Protein AF-A0A8T9CL12-F1 (afdb_monomer_lite)

Secondary structure (DSSP, 8-state):
---HHHHHHHHHHHHHTHHHHHHH--BTTB--HHHHHHHHHHHHHHHHHHHHTSSSHHHHHHHHHHHHHHH----HHHHHHHHHTTSPTTHHHHHHHHHHHHHHHHHHHHHHHHHHHHIIIIIHHHIIIIITSBTTSTT-SSBPPHHHHHHHHSTTSHHHHHIIIIIHHHHHTT-B-SSSTT-BSS-HHHHHHHHHHHHHHHHHEETTTEE-EEEEEE-----TTEEEEEEEETTEEEEESSSS--EEEEEES-TTSS---EEEEEEESSSPPPEEE-

Foldseek 3Di:
DPPPVVVVVVVVVCVVCVQVVQQVDDDPPDDHVVVVLVVLVVQLVVLLVCLVPPPQSLVSLLVVVVCCLPPVDCHSLNVQLVSLVVHDPPSSVVSNVVSLVSNLVSLVSNLVSLVVCCCVQQVVLCVVQPCQAPPNPVPHPHHGDPVSVLQRQECVHSPNVSCVPRPVSCVVVQDASPPDDDGRSDDPVVVVVVVVSVVVHVAQQDPPPGGKHKDKDKDDADDPFFQKKWWAACNDIDIDGGDDIDIDMDMPPDPPDPDRDTKMWTHGPPPDDIDMDD

InterPro domains:
  IPR010623 Type VI secretion system IcmF, C-terminal [PF06744] (215-276)
  IPR048677 Type VI secretion system component TssM1, helical domain [PF21070] (114-172)
  IPR053156 Type VI secretion system TssM-like [PTHR36153] (2-277)

Organism: Escherichia coli (NCBI:txid562)

pLDDT: mean 87.23, std 11.44, range [43.62, 97.94]

Sequence (278 aa):
ALAEPDYQLLTRLGHEFAPEN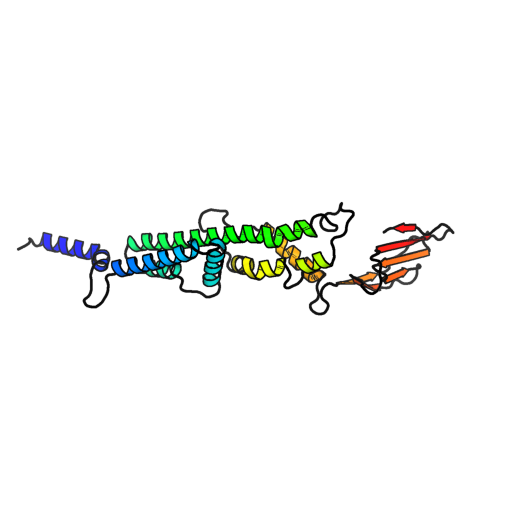STLAVQKDKESTMQAVYQQLTELHRYLLAIQNAPVPGKSALKAVQLRLDQNSSDPIFATRQMAKTLPAPLNRWVGRLADQAWHVVMVEAVHYMEVDWRDSVVKPFNEQLANNYPFNPRSAQDASLDAFERFFKPDGILDTFYQQNLKLFIDNDLSLEDGDNNVIIREDIIAQLETAQKIRDIFFSKQNGLGTSFAVETVSLSGNKRRSVLNLDGQLVDYSQGRNYTAHLVWPNNMREGNESKLTLIGTSGNAPRSIS

Radius of gyration: 34.01 Å; chains: 1; bounding box: 91×33×101 Å

Structure (mmCIF, N/CA/C/O backbone):
data_AF-A0A8T9CL12-F1
#
_entry.id   AF-A0A8T9CL12-F1
#
loop_
_atom_site.group_PDB
_atom_site.id
_atom_site.type_symbol
_atom_site.label_atom_id
_atom_site.label_alt_id
_atom_site.label_comp_id
_atom_site.label_asym_id
_atom_site.label_entity_id
_atom_site.label_seq_id
_atom_site.pdbx_PDB_ins_code
_atom_site.Cartn_x
_atom_site.Cartn_y
_atom_site.Cartn_z
_atom_site.occupancy
_atom_site.B_iso_or_equiv
_atom_site.auth_seq_id
_atom_site.auth_comp_id
_atom_site.auth_asym_id
_atom_site.auth_atom_id
_atom_site.pdbx_PDB_model_num
ATOM 1 N N . ALA A 1 1 ? -57.470 5.706 52.848 1.00 51.41 1 ALA A N 1
ATOM 2 C CA . ALA A 1 1 ? -57.624 5.138 51.497 1.00 51.41 1 ALA A CA 1
ATOM 3 C C . ALA A 1 1 ? -57.238 6.234 50.517 1.00 51.41 1 ALA A C 1
ATOM 5 O O . ALA A 1 1 ? -57.795 7.318 50.634 1.00 51.41 1 ALA A O 1
ATOM 6 N N . LEU A 1 2 ? -56.229 6.013 49.669 1.00 50.72 2 LEU A N 1
ATOM 7 C CA . LEU A 1 2 ? -55.910 6.949 48.582 1.00 50.72 2 LEU A CA 1
ATOM 8 C C . LEU A 1 2 ? -57.161 7.100 47.706 1.00 50.72 2 LEU A C 1
ATOM 10 O O . LEU A 1 2 ? -57.840 6.102 47.459 1.00 50.72 2 LEU A O 1
ATOM 14 N N . ALA A 1 3 ? -57.504 8.325 47.309 1.00 58.72 3 ALA A N 1
ATOM 15 C CA . ALA A 1 3 ? -58.664 8.567 46.464 1.00 58.72 3 ALA A CA 1
ATOM 16 C C . ALA A 1 3 ? -58.469 7.838 45.121 1.00 58.72 3 ALA A C 1
ATOM 18 O O . ALA A 1 3 ? -57.383 7.865 44.550 1.00 58.72 3 ALA A O 1
ATOM 19 N N . GLU A 1 4 ? -59.513 7.178 44.619 1.00 64.38 4 GLU A N 1
ATOM 20 C CA . GLU A 1 4 ? -59.545 6.451 43.336 1.00 64.38 4 GLU A CA 1
ATOM 21 C C . GLU A 1 4 ? -58.781 7.122 42.164 1.00 64.38 4 GLU A C 1
ATOM 23 O O . GLU A 1 4 ? -58.034 6.419 41.474 1.00 64.38 4 GLU A O 1
ATOM 28 N N . PRO A 1 5 ? -58.879 8.453 41.941 1.00 65.56 5 PRO A N 1
ATOM 29 C CA . PRO A 1 5 ? -58.110 9.136 40.894 1.00 65.56 5 PRO A CA 1
ATOM 30 C C . PRO A 1 5 ? -56.590 9.155 41.131 1.00 65.56 5 PRO A C 1
ATOM 32 O O . PRO A 1 5 ? -55.835 9.024 40.167 1.00 65.56 5 PRO A O 1
ATOM 35 N N . ASP A 1 6 ? -56.124 9.241 42.380 1.00 71.25 6 ASP A N 1
ATOM 36 C CA . ASP A 1 6 ? -54.689 9.251 42.707 1.00 71.25 6 ASP A CA 1
ATOM 37 C C . ASP A 1 6 ? -54.051 7.882 42.447 1.00 71.25 6 ASP A C 1
ATOM 39 O O . ASP A 1 6 ? -52.922 7.787 41.963 1.00 71.25 6 ASP A O 1
ATOM 43 N N . TYR A 1 7 ? -54.792 6.800 42.704 1.00 73.81 7 TYR A N 1
ATOM 44 C CA . TYR A 1 7 ? -54.331 5.440 42.424 1.00 73.81 7 TYR A CA 1
ATOM 45 C C . TYR A 1 7 ? -54.195 5.182 40.915 1.00 73.81 7 TYR A C 1
ATOM 47 O O . TYR A 1 7 ? -53.203 4.603 40.464 1.00 73.81 7 TYR A O 1
ATOM 55 N N . GLN A 1 8 ? -55.150 5.657 40.109 1.00 75.69 8 GLN A N 1
ATOM 56 C CA . GLN A 1 8 ? -55.082 5.543 38.647 1.00 75.69 8 GLN A CA 1
ATOM 57 C C . GLN A 1 8 ? -53.920 6.349 38.055 1.00 75.69 8 GLN A C 1
ATOM 59 O O . GLN A 1 8 ? -53.269 5.890 37.114 1.00 75.69 8 GLN A O 1
ATOM 64 N N . LEU A 1 9 ? -53.641 7.528 38.616 1.00 78.31 9 LEU A N 1
ATOM 65 C CA . LEU A 1 9 ? -52.548 8.398 38.188 1.00 78.31 9 LEU A CA 1
ATOM 66 C C . LEU A 1 9 ? -51.185 7.780 38.534 1.00 78.31 9 LEU A C 1
ATOM 68 O O . LEU A 1 9 ? -50.320 7.689 37.665 1.00 78.31 9 LEU A O 1
ATOM 72 N N . LEU A 1 10 ? -51.027 7.246 39.750 1.00 77.56 10 LEU A N 1
ATOM 73 C CA . LEU A 1 10 ? -49.831 6.498 40.156 1.00 77.56 10 LEU A CA 1
ATOM 74 C C . LEU A 1 10 ? -49.603 5.248 39.300 1.00 77.56 10 LEU A C 1
ATOM 76 O O . LEU A 1 10 ? -48.468 4.951 38.936 1.00 77.56 10 LEU A O 1
ATOM 80 N N . THR A 1 11 ? -50.672 4.535 38.943 1.00 79.38 11 THR A N 1
ATOM 81 C CA . THR A 1 11 ? -50.575 3.336 38.098 1.00 79.38 11 THR A CA 1
ATOM 82 C C . THR A 1 11 ? -50.170 3.697 36.667 1.00 79.38 11 THR A C 1
ATOM 84 O O . THR A 1 11 ? -49.320 3.019 36.095 1.00 79.38 11 THR A O 1
ATOM 87 N N . ARG A 1 12 ? -50.705 4.791 36.097 1.00 81.38 12 ARG A N 1
ATOM 88 C CA . ARG A 1 12 ? -50.265 5.301 34.784 1.00 81.38 12 ARG A CA 1
ATOM 89 C C . ARG A 1 12 ? -48.813 5.755 34.799 1.00 81.38 12 ARG A C 1
ATOM 91 O O . ARG A 1 12 ? -48.060 5.325 33.936 1.00 81.38 12 ARG A O 1
ATOM 98 N N . LEU A 1 13 ? -48.413 6.556 35.788 1.00 77.50 13 LEU A N 1
ATOM 99 C CA . LEU A 1 13 ? -47.022 6.992 35.944 1.00 77.50 13 LEU A CA 1
ATOM 100 C C . LEU A 1 13 ? -46.081 5.791 36.095 1.00 77.50 13 LEU A C 1
ATOM 102 O O . LEU A 1 13 ? -45.061 5.711 35.422 1.00 77.50 13 LEU A O 1
ATOM 106 N N . GLY A 1 14 ? -46.445 4.812 36.925 1.00 76.62 14 GLY A N 1
ATOM 107 C CA . GLY A 1 14 ? -45.666 3.585 37.084 1.00 76.62 14 GLY A CA 1
ATOM 108 C C . GLY A 1 14 ? -45.530 2.785 35.786 1.00 76.62 14 GLY A C 1
ATOM 109 O O . GLY A 1 14 ? -44.489 2.174 35.566 1.00 76.62 14 GLY A O 1
ATOM 110 N N . HIS A 1 15 ? -46.549 2.812 34.924 1.00 78.00 15 HIS A N 1
ATOM 111 C CA . HIS A 1 15 ? -46.546 2.119 33.638 1.00 78.00 15 HIS A CA 1
ATOM 112 C C . HIS A 1 15 ? -45.764 2.872 32.550 1.00 78.00 15 HIS A C 1
ATOM 114 O O . HIS A 1 15 ? -45.092 2.228 31.745 1.00 78.00 15 HIS A O 1
ATOM 120 N N . GLU A 1 16 ? -45.830 4.207 32.525 1.00 80.38 16 GLU A N 1
ATOM 121 C CA . GLU A 1 16 ? -45.048 5.045 31.604 1.00 80.38 16 GLU A CA 1
ATOM 122 C C . GLU A 1 16 ? -43.548 4.966 31.899 1.00 80.38 16 GLU A C 1
ATOM 124 O O . GLU A 1 16 ? -42.762 4.865 30.965 1.00 80.38 16 GLU A O 1
ATOM 129 N N . PHE A 1 17 ? -43.165 4.921 33.181 1.00 79.75 17 PHE A N 1
ATOM 130 C CA . PHE A 1 17 ? -41.769 4.794 33.618 1.00 79.75 17 PHE A CA 1
ATOM 131 C C . PHE A 1 17 ? -41.340 3.347 33.911 1.00 79.75 17 PHE A C 1
ATOM 133 O O . PHE A 1 17 ? -40.300 3.103 34.530 1.00 79.75 17 PHE A O 1
ATOM 140 N N . ALA A 1 18 ? -42.155 2.355 33.538 1.00 76.50 18 ALA A N 1
ATOM 141 C CA . ALA A 1 18 ? -41.840 0.948 33.774 1.00 76.50 18 ALA A CA 1
ATOM 142 C C . ALA A 1 18 ? -40.501 0.515 33.138 1.00 76.50 18 ALA A C 1
ATOM 144 O O . ALA A 1 18 ? -39.740 -0.181 33.819 1.00 76.50 18 ALA A O 1
ATOM 145 N N . PRO A 1 19 ? -40.157 0.924 31.896 1.00 74.75 19 PRO A N 1
ATOM 146 C CA . PRO A 1 19 ? -38.871 0.586 31.287 1.00 74.75 19 PRO A CA 1
ATOM 147 C C . PRO A 1 19 ? -37.682 1.120 32.093 1.00 74.75 19 PRO A C 1
ATOM 149 O O . PRO A 1 19 ? -36.746 0.376 32.373 1.00 74.75 19 PRO A O 1
ATOM 152 N N . GLU A 1 20 ? -37.730 2.371 32.536 1.00 77.56 20 GLU A N 1
ATOM 153 C CA . GLU A 1 20 ? -36.665 3.043 33.279 1.00 77.56 20 GLU A CA 1
ATOM 154 C C . GLU A 1 20 ? -36.544 2.472 34.691 1.00 77.56 20 GLU A C 1
ATOM 156 O O . GLU A 1 20 ? -35.449 2.113 35.127 1.00 77.56 20 GLU A O 1
ATOM 161 N N . ASN A 1 21 ? -37.669 2.288 35.383 1.00 76.31 21 ASN A N 1
ATOM 162 C CA . ASN A 1 21 ? -37.693 1.701 36.722 1.00 76.31 21 ASN A CA 1
ATOM 163 C C . ASN A 1 21 ? -37.184 0.253 36.717 1.00 76.31 21 ASN A C 1
ATOM 165 O O . ASN A 1 21 ? -36.520 -0.176 37.663 1.00 76.31 21 ASN A O 1
ATOM 169 N N . SER A 1 22 ? -37.422 -0.492 35.631 1.00 73.12 22 SER A N 1
ATOM 170 C CA . SER A 1 22 ? -36.896 -1.851 35.477 1.00 73.12 22 SER A CA 1
ATOM 171 C C . SER A 1 22 ? -35.366 -1.901 35.367 1.00 73.12 22 SER A C 1
ATOM 173 O O . SER A 1 22 ? -34.769 -2.915 35.723 1.00 73.12 22 SER A O 1
ATOM 175 N N . THR A 1 23 ? -34.705 -0.805 34.967 1.00 74.88 23 THR A N 1
ATOM 176 C CA . THR A 1 23 ? -33.234 -0.764 34.875 1.00 74.88 23 THR A CA 1
ATOM 177 C C . THR A 1 23 ? -32.537 -0.761 36.236 1.00 74.88 23 THR A C 1
ATOM 179 O O . THR A 1 23 ? -31.396 -1.219 36.340 1.00 74.88 23 THR A O 1
ATOM 182 N N . LEU A 1 24 ? -33.235 -0.279 37.269 1.00 74.19 24 LEU A N 1
ATOM 183 C CA . LEU A 1 24 ? -32.773 -0.200 38.657 1.00 74.19 24 LEU A CA 1
ATOM 184 C C . LEU A 1 24 ? -33.210 -1.410 39.491 1.00 74.19 24 LEU A C 1
ATOM 186 O O . LEU A 1 24 ? -32.676 -1.637 40.576 1.00 74.19 24 LEU A O 1
ATOM 190 N N . ALA A 1 25 ? -34.177 -2.186 39.000 1.00 72.00 25 ALA A N 1
ATOM 191 C CA . ALA A 1 25 ? -34.703 -3.338 39.711 1.00 72.00 25 ALA A CA 1
ATOM 192 C C . ALA A 1 25 ? -33.657 -4.462 39.778 1.00 72.00 25 ALA A C 1
ATOM 194 O O . ALA A 1 25 ? -33.203 -4.981 38.759 1.00 72.00 25 ALA A O 1
ATOM 195 N N . VAL A 1 26 ? -33.300 -4.861 40.998 1.00 65.19 26 VAL A N 1
ATOM 196 C CA . VAL A 1 26 ? -32.477 -6.047 41.259 1.00 65.19 26 VAL A CA 1
ATOM 197 C C . VAL A 1 26 ? -33.421 -7.236 41.418 1.00 65.19 26 VAL A C 1
ATOM 199 O O . VAL A 1 26 ? -34.236 -7.269 42.343 1.00 65.19 26 VAL A O 1
ATOM 202 N N . GLN A 1 27 ? -33.351 -8.209 40.509 1.00 65.31 27 GLN A N 1
ATOM 203 C CA . GLN A 1 27 ? -34.035 -9.490 40.702 1.00 65.31 27 GLN A CA 1
ATOM 204 C C . GLN A 1 27 ? -33.165 -10.390 41.581 1.00 65.31 27 GLN A C 1
ATOM 206 O O . GLN A 1 27 ? -31.945 -10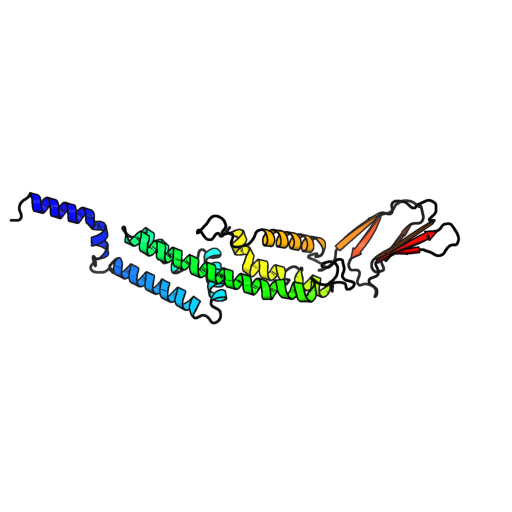.298 41.533 1.00 65.31 27 GLN A O 1
ATOM 211 N N . LYS A 1 28 ? -33.798 -11.269 42.371 1.00 54.31 28 LYS A N 1
ATOM 212 C CA . LYS A 1 28 ? -33.172 -12.069 43.444 1.00 54.31 28 LYS A CA 1
ATOM 213 C C . LYS A 1 28 ? -31.846 -12.770 43.080 1.00 54.31 28 LYS A C 1
ATOM 215 O O . LYS A 1 28 ? -31.058 -12.977 43.990 1.00 54.31 28 LYS A O 1
ATOM 220 N N . ASP A 1 29 ? -31.600 -13.055 41.795 1.00 59.81 29 ASP A N 1
ATOM 221 C CA . ASP A 1 29 ? -30.392 -13.723 41.281 1.00 59.81 29 ASP A CA 1
ATOM 222 C C . ASP A 1 29 ? -29.765 -13.047 40.033 1.00 59.81 29 ASP A C 1
ATOM 224 O O . ASP A 1 29 ? -28.962 -13.665 39.334 1.00 59.81 29 ASP A O 1
ATOM 228 N N . LYS A 1 30 ? -30.134 -11.800 39.692 1.00 64.25 30 LYS A N 1
ATOM 229 C CA . LYS A 1 30 ? -29.573 -11.075 38.531 1.00 64.25 30 LYS A CA 1
ATOM 230 C C . LYS A 1 30 ? -29.186 -9.647 38.893 1.00 64.25 30 LYS A C 1
ATOM 232 O O . LYS A 1 30 ? -29.946 -8.939 39.552 1.00 64.25 30 LYS A O 1
ATOM 237 N N . GLU A 1 31 ? -28.020 -9.225 38.410 1.00 71.00 31 GLU A N 1
ATOM 238 C CA . GLU A 1 31 ? -27.578 -7.835 38.499 1.00 71.00 31 GLU A CA 1
ATOM 239 C C . GLU A 1 31 ? -28.579 -6.892 37.817 1.00 71.00 31 GLU A C 1
ATOM 241 O O . GLU A 1 31 ? -29.274 -7.274 36.869 1.00 71.00 31 GLU A O 1
ATOM 246 N N . SER A 1 32 ? -28.661 -5.651 38.304 1.00 84.19 32 SER A N 1
ATOM 247 C CA . SER A 1 32 ? -29.490 -4.632 37.658 1.00 84.19 32 SER A CA 1
ATOM 248 C C . SER A 1 32 ? -28.944 -4.301 36.267 1.00 84.19 32 SER A C 1
ATOM 250 O O . SER A 1 32 ? -27.746 -4.428 35.996 1.00 84.19 32 SER A O 1
ATOM 252 N N . THR A 1 33 ? -29.810 -3.808 35.381 1.00 85.38 33 THR A N 1
ATOM 253 C CA . THR A 1 33 ? -29.384 -3.385 34.036 1.00 85.38 33 THR A CA 1
ATOM 254 C C . THR A 1 33 ? -28.316 -2.289 34.124 1.00 85.38 33 THR A C 1
ATOM 256 O O . THR A 1 33 ? -27.354 -2.301 33.362 1.00 85.38 33 THR A O 1
ATOM 259 N N . MET A 1 34 ? -28.433 -1.374 35.092 1.00 86.81 34 MET A N 1
ATOM 260 C CA . MET A 1 34 ? -27.436 -0.323 35.329 1.00 86.81 34 MET A CA 1
ATOM 261 C C . MET A 1 34 ? -26.074 -0.870 35.771 1.00 86.81 34 MET A C 1
ATOM 263 O O . MET A 1 34 ? -25.043 -0.359 35.335 1.00 86.81 34 MET A O 1
ATOM 267 N N . GLN A 1 35 ? -26.051 -1.914 36.601 1.00 88.50 35 GLN A N 1
ATOM 268 C CA . GLN A 1 35 ? -24.806 -2.561 37.016 1.00 88.50 35 GLN A CA 1
ATOM 269 C C . GLN A 1 35 ? -24.125 -3.261 35.832 1.00 88.50 35 GLN A C 1
ATOM 271 O O . GLN A 1 35 ? -22.922 -3.084 35.637 1.00 88.50 35 GLN A O 1
ATOM 276 N N . ALA A 1 36 ? -24.901 -3.938 34.981 1.00 90.69 36 ALA A N 1
ATOM 277 C CA . ALA A 1 36 ? -24.392 -4.535 33.748 1.00 90.69 36 ALA A CA 1
ATOM 278 C C . ALA A 1 36 ? -23.824 -3.476 32.780 1.00 90.69 36 ALA A C 1
ATOM 280 O O . ALA A 1 36 ? -22.745 -3.664 32.218 1.00 90.69 36 ALA A O 1
ATOM 281 N N . VAL A 1 37 ? -24.497 -2.325 32.627 1.00 92.75 37 VAL A N 1
ATOM 282 C CA . VAL A 1 37 ? -23.989 -1.194 31.824 1.00 92.75 37 VAL A CA 1
ATOM 283 C C . VAL A 1 37 ? -22.673 -0.657 32.389 1.00 92.75 37 VAL A C 1
ATOM 285 O O . VAL A 1 37 ? -21.731 -0.429 31.633 1.00 92.75 37 VAL A O 1
ATOM 288 N N . TYR A 1 38 ? -22.570 -0.477 33.708 1.00 93.12 38 TYR A N 1
ATOM 289 C CA . TYR A 1 38 ? -21.343 0.002 34.349 1.00 93.12 38 TYR A CA 1
ATOM 290 C C . TYR A 1 38 ? -20.158 -0.953 34.141 1.00 93.12 38 TYR A C 1
ATOM 292 O O . TYR A 1 38 ? -19.050 -0.513 33.824 1.00 93.12 38 TYR A O 1
ATOM 300 N N . GLN A 1 39 ? -20.388 -2.261 34.273 1.00 94.69 39 GLN A N 1
ATOM 301 C CA . GLN A 1 39 ? -19.371 -3.276 33.992 1.00 94.69 39 GLN A CA 1
ATOM 302 C C . GLN A 1 39 ? -18.932 -3.230 32.526 1.00 94.69 39 GLN A C 1
ATOM 304 O O . GLN A 1 39 ? -17.737 -3.174 32.244 1.00 94.69 39 GLN A O 1
ATOM 309 N N . GLN A 1 40 ? -19.884 -3.155 31.593 1.00 95.56 40 GLN A N 1
ATOM 310 C CA . GLN A 1 40 ? -19.584 -3.076 30.164 1.00 95.56 40 GLN A CA 1
ATOM 311 C C . GLN A 1 40 ? -18.762 -1.825 29.809 1.00 95.56 40 GLN A C 1
ATOM 313 O O . GLN A 1 40 ? -17.810 -1.906 29.032 1.00 95.56 40 GLN A O 1
ATOM 318 N N . LEU A 1 41 ? -19.081 -0.671 30.402 1.00 96.44 41 LEU A N 1
ATOM 319 C CA . LEU A 1 41 ? -18.314 0.562 30.202 1.00 96.44 41 LEU A CA 1
ATOM 320 C C . LEU A 1 41 ? -16.920 0.498 30.837 1.00 96.44 41 LEU A C 1
ATOM 322 O O . LEU A 1 41 ? -15.983 1.097 30.312 1.00 96.44 41 LEU A O 1
ATOM 326 N N . THR A 1 42 ? -16.762 -0.248 31.929 1.00 97.38 42 THR A N 1
ATOM 327 C CA . THR A 1 42 ? -15.457 -0.496 32.553 1.00 97.38 42 THR A CA 1
ATOM 328 C C . THR A 1 42 ? -14.582 -1.373 31.656 1.00 97.38 42 THR A C 1
ATOM 330 O O . THR A 1 42 ? -13.402 -1.075 31.473 1.00 97.38 42 THR A O 1
ATOM 333 N N . GLU A 1 43 ? -15.154 -2.403 31.029 1.00 96.62 43 GLU A N 1
ATOM 334 C CA . GLU A 1 43 ? -14.451 -3.220 30.035 1.00 96.62 43 GLU A CA 1
ATOM 335 C C . GLU A 1 43 ? -14.065 -2.411 28.795 1.00 96.62 43 GLU A C 1
ATOM 337 O O . GLU A 1 43 ? -12.926 -2.501 28.331 1.00 96.62 43 GLU A O 1
ATOM 342 N N . LEU A 1 44 ? -14.968 -1.555 28.303 1.00 96.81 44 LEU A N 1
ATOM 343 C CA . LEU A 1 44 ? -14.659 -0.613 27.228 1.00 96.81 44 LEU A CA 1
ATOM 344 C C . LEU A 1 44 ? -13.504 0.324 27.616 1.00 96.81 44 LEU A C 1
ATOM 346 O O . LEU A 1 44 ? -12.560 0.492 26.847 1.00 96.81 44 LEU A O 1
ATOM 350 N N . HIS A 1 45 ? -13.543 0.902 28.817 1.00 96.94 45 HIS A N 1
ATOM 351 C CA . HIS A 1 45 ? -12.481 1.774 29.309 1.00 96.94 45 HIS A CA 1
ATOM 352 C C . HIS A 1 45 ? -11.140 1.038 29.398 1.00 96.94 45 HIS A C 1
ATOM 354 O O . HIS A 1 45 ? -10.136 1.536 28.895 1.00 96.94 45 HIS A O 1
ATOM 360 N N . ARG A 1 46 ? -11.121 -0.169 29.975 1.00 97.19 46 ARG A N 1
ATOM 361 C CA . ARG A 1 46 ? -9.915 -1.000 30.090 1.00 97.19 46 ARG A CA 1
ATOM 362 C C . ARG A 1 46 ? -9.325 -1.334 28.723 1.00 97.19 46 ARG A C 1
ATOM 364 O O . ARG A 1 46 ? -8.107 -1.307 28.560 1.00 97.19 46 ARG A O 1
ATOM 371 N N . TYR A 1 47 ? -10.178 -1.626 27.747 1.00 96.75 47 TYR A N 1
ATOM 372 C CA . TYR A 1 47 ? -9.772 -1.896 26.374 1.00 96.75 47 TYR A CA 1
ATOM 373 C C . TYR A 1 47 ? -9.101 -0.687 25.715 1.00 96.75 47 TYR A C 1
ATOM 375 O O . TYR A 1 47 ? -7.993 -0.809 25.193 1.00 96.75 47 TYR A O 1
ATOM 383 N N . LEU A 1 48 ? -9.717 0.495 25.808 1.00 97.19 48 LEU A N 1
ATOM 384 C CA . LEU A 1 48 ? -9.131 1.733 25.287 1.00 97.19 48 LEU A CA 1
ATOM 385 C C . LEU A 1 48 ? -7.827 2.092 26.010 1.00 97.19 48 LEU A C 1
ATOM 387 O O . LEU A 1 48 ? -6.853 2.487 25.373 1.00 97.19 48 LEU A O 1
ATOM 391 N N . LEU A 1 49 ? -7.775 1.886 27.327 1.00 97.19 49 LEU A N 1
ATOM 392 C CA . LEU A 1 49 ? -6.582 2.119 28.135 1.00 97.19 49 LEU A CA 1
ATOM 393 C C . LEU A 1 49 ? -5.430 1.183 27.733 1.00 97.19 49 LEU A C 1
ATOM 395 O O . LEU A 1 49 ? -4.273 1.597 27.725 1.00 97.19 49 LEU A O 1
ATOM 399 N N . ALA A 1 50 ? -5.728 -0.065 27.360 1.00 96.81 50 ALA A N 1
ATOM 400 C CA . ALA A 1 50 ? -4.729 -1.005 26.854 1.00 96.81 50 ALA A CA 1
ATOM 401 C C . ALA A 1 50 ? -4.152 -0.573 25.493 1.00 96.81 50 ALA A C 1
ATOM 403 O O . ALA A 1 50 ? -2.962 -0.769 25.252 1.00 96.81 50 ALA A O 1
ATOM 404 N N . ILE A 1 51 ? -4.966 0.039 24.624 1.00 96.88 51 ILE A N 1
ATOM 405 C CA . ILE A 1 51 ? -4.492 0.645 23.370 1.00 96.88 51 ILE A CA 1
ATOM 406 C C . ILE A 1 51 ? -3.608 1.857 23.677 1.00 96.88 51 ILE A C 1
ATOM 408 O O . ILE A 1 51 ? -2.482 1.929 23.190 1.00 96.88 51 ILE A O 1
ATOM 412 N N . GLN A 1 52 ? -4.081 2.767 24.531 1.00 96.25 52 GLN A N 1
ATOM 413 C CA . GLN A 1 52 ? -3.378 3.999 24.892 1.00 96.25 52 GLN A CA 1
ATOM 414 C C . GLN A 1 52 ? -2.020 3.746 25.561 1.00 96.25 52 GLN A C 1
ATOM 416 O O . GLN A 1 52 ? -1.058 4.457 25.287 1.00 96.25 52 GLN A O 1
ATOM 421 N N . ASN A 1 53 ? -1.933 2.743 26.435 1.00 97.00 53 ASN A N 1
ATOM 422 C CA . ASN A 1 53 ? -0.713 2.430 27.183 1.00 97.00 53 ASN A CA 1
ATOM 423 C C . ASN A 1 53 ? 0.231 1.471 26.441 1.00 97.00 53 ASN A C 1
ATOM 425 O O . ASN A 1 53 ? 1.258 1.070 26.994 1.00 97.00 53 ASN A O 1
ATOM 429 N N . ALA A 1 54 ? -0.104 1.060 25.214 1.00 97.62 54 ALA A N 1
ATOM 430 C CA . ALA A 1 54 ? 0.789 0.242 24.407 1.00 97.62 54 ALA A CA 1
ATOM 431 C C . ALA A 1 54 ? 2.071 1.025 24.049 1.00 97.62 54 ALA A C 1
ATOM 433 O O . ALA A 1 54 ? 2.022 2.246 23.914 1.00 97.62 54 ALA A O 1
ATOM 434 N N . PRO A 1 55 ? 3.216 0.349 23.811 1.00 96.81 55 PRO A N 1
ATOM 435 C CA . PRO A 1 55 ? 4.460 1.026 23.426 1.00 96.81 55 PRO A CA 1
ATOM 436 C C . PRO A 1 55 ? 4.323 1.913 22.182 1.00 96.81 55 PRO A C 1
ATOM 438 O O . PRO A 1 55 ? 5.001 2.928 22.064 1.00 96.81 55 PRO A O 1
ATOM 441 N N . VAL A 1 56 ? 3.448 1.511 21.254 1.00 96.19 56 VAL A N 1
ATOM 442 C CA . VAL A 1 56 ? 3.061 2.286 20.073 1.00 96.19 56 VAL A CA 1
ATOM 443 C C . VAL A 1 56 ? 1.530 2.254 19.985 1.00 96.19 56 VAL A C 1
ATOM 445 O O . VAL A 1 56 ? 0.987 1.275 19.458 1.00 96.19 56 VAL A O 1
ATOM 448 N N . PRO A 1 57 ? 0.827 3.270 20.523 1.00 96.00 57 PRO A N 1
ATOM 449 C CA . PRO A 1 57 ? -0.638 3.292 20.595 1.00 96.00 57 PRO A CA 1
ATOM 450 C C . PRO A 1 57 ? -1.295 3.115 19.225 1.00 96.00 57 PRO A C 1
ATOM 452 O O . PRO A 1 57 ? -2.071 2.181 19.037 1.00 96.00 57 PRO A O 1
ATOM 455 N N . GLY A 1 58 ? -0.851 3.892 18.240 1.00 95.25 58 GLY A N 1
ATOM 456 C CA . GLY A 1 58 ? -1.184 3.767 16.824 1.00 95.25 58 GLY A CA 1
ATOM 457 C C . GLY A 1 58 ? -1.172 2.349 16.251 1.00 95.25 58 GLY A C 1
ATOM 458 O O . GLY A 1 58 ? -2.142 1.896 15.646 1.00 95.25 58 GLY A O 1
ATOM 459 N N . LYS A 1 59 ? -0.098 1.592 16.501 1.00 95.19 59 LYS A N 1
ATOM 460 C CA . LYS A 1 59 ? 0.023 0.201 16.039 1.00 95.19 59 LYS A CA 1
ATOM 461 C C . LYS A 1 59 ? -0.968 -0.727 16.743 1.00 95.19 59 LYS A C 1
ATOM 463 O O . LYS A 1 59 ? -1.490 -1.660 16.135 1.00 95.19 59 LYS A O 1
ATOM 468 N N . SER A 1 60 ? -1.211 -0.488 18.031 1.00 96.69 60 SER A N 1
ATOM 469 C CA . SER A 1 60 ? -2.203 -1.232 18.813 1.00 96.69 60 SER A CA 1
ATOM 470 C C . SER A 1 60 ? -3.623 -0.951 18.311 1.00 96.69 60 SER A C 1
ATOM 472 O O . SER A 1 60 ? -4.406 -1.883 18.124 1.00 96.69 60 SER A O 1
ATOM 474 N N . ALA A 1 61 ? -3.922 0.313 18.004 1.00 95.62 61 ALA A N 1
ATOM 475 C CA . ALA A 1 61 ? -5.179 0.747 17.410 1.00 95.62 61 ALA A CA 1
ATOM 476 C C . ALA A 1 61 ? -5.393 0.131 16.018 1.00 95.62 61 ALA A C 1
ATOM 478 O O . ALA A 1 61 ? -6.450 -0.438 15.758 1.00 95.62 61 ALA A O 1
ATOM 479 N N . LEU A 1 62 ? -4.369 0.141 15.156 1.00 93.69 62 LEU A N 1
ATOM 480 C CA . LEU A 1 62 ? -4.423 -0.502 13.840 1.00 93.69 62 LEU A CA 1
ATOM 481 C C . LEU A 1 62 ? -4.739 -1.998 13.950 1.00 93.69 62 LEU A C 1
ATOM 483 O O . LEU A 1 62 ? -5.633 -2.495 13.269 1.00 93.69 62 LEU A O 1
ATOM 487 N N . LYS A 1 63 ? -4.077 -2.708 14.869 1.00 92.75 63 LYS A N 1
ATOM 488 C CA . LYS A 1 63 ? -4.364 -4.125 15.125 1.00 92.75 63 LYS A CA 1
ATOM 489 C C . LYS A 1 63 ? -5.794 -4.351 15.627 1.00 92.75 63 LYS A C 1
ATOM 491 O O . LYS A 1 63 ? -6.428 -5.329 15.241 1.00 92.75 63 LYS A O 1
ATOM 496 N N . ALA A 1 64 ? -6.301 -3.476 16.495 1.00 93.06 64 ALA A N 1
ATOM 497 C CA . ALA A 1 64 ? -7.680 -3.531 16.972 1.00 93.06 64 ALA A CA 1
ATOM 498 C C . ALA A 1 64 ? -8.690 -3.387 15.822 1.00 93.06 64 ALA A C 1
ATOM 500 O O . ALA A 1 64 ? -9.634 -4.173 15.738 1.00 93.06 64 ALA A O 1
ATOM 501 N N . VAL A 1 65 ? -8.454 -2.437 14.912 1.00 91.56 65 VAL A N 1
ATOM 502 C CA . VAL A 1 65 ? -9.255 -2.259 13.693 1.00 91.56 65 VAL A CA 1
ATOM 503 C C . VAL A 1 65 ? -9.192 -3.510 12.815 1.00 91.56 65 VAL A C 1
ATOM 505 O O . VAL A 1 65 ? -10.238 -4.030 12.432 1.00 91.56 65 VAL A O 1
ATOM 508 N N . GLN A 1 66 ? -7.993 -4.043 12.561 1.00 89.38 66 GLN A N 1
ATOM 509 C CA . GLN A 1 66 ? -7.806 -5.244 11.740 1.00 89.38 66 GLN A CA 1
ATOM 510 C C . GLN A 1 66 ? -8.571 -6.453 12.287 1.00 89.38 66 GLN A C 1
ATOM 512 O O . GLN A 1 66 ? -9.330 -7.085 11.560 1.00 89.38 66 GLN A O 1
ATOM 517 N N . LEU A 1 67 ? -8.442 -6.735 13.588 1.00 89.31 67 LEU A N 1
ATOM 518 C CA . LEU A 1 67 ? -9.144 -7.851 14.232 1.00 89.31 67 LEU A CA 1
ATOM 519 C C . LEU A 1 67 ? -10.666 -7.738 14.097 1.00 89.31 67 LEU A C 1
ATOM 521 O O . LEU A 1 67 ? -11.343 -8.741 13.860 1.00 89.31 67 LEU A O 1
ATOM 525 N N . ARG A 1 68 ? -11.200 -6.520 14.220 1.00 87.06 68 ARG A N 1
ATOM 526 C CA . ARG A 1 68 ? -12.636 -6.278 14.091 1.00 87.06 68 ARG A CA 1
ATOM 527 C C . ARG A 1 68 ? -13.144 -6.569 12.681 1.00 87.06 68 ARG A C 1
ATOM 529 O O . ARG A 1 68 ? -14.207 -7.172 12.550 1.00 87.06 68 ARG A O 1
ATOM 536 N N . LEU A 1 69 ? -12.400 -6.151 11.658 1.00 83.12 69 LEU A N 1
ATOM 537 C CA . LEU A 1 69 ? -12.780 -6.306 10.251 1.00 83.12 69 LEU A CA 1
ATOM 538 C C . LEU A 1 69 ? -12.569 -7.743 9.745 1.00 83.12 69 LEU A C 1
ATOM 540 O O . LEU A 1 69 ? -13.443 -8.273 9.069 1.00 83.12 69 LEU A O 1
ATOM 544 N N . ASP A 1 70 ? -11.465 -8.397 10.119 1.00 78.12 70 ASP A N 1
ATOM 545 C CA . ASP A 1 70 ? -11.127 -9.749 9.644 1.00 78.12 70 ASP A CA 1
ATOM 546 C C . ASP A 1 70 ? -11.961 -10.857 10.303 1.00 78.12 70 ASP A C 1
ATOM 548 O O . ASP A 1 70 ? -12.283 -11.862 9.669 1.00 78.12 70 ASP A O 1
ATOM 552 N N . GLN A 1 71 ? -12.272 -10.734 11.600 1.00 64.06 71 GLN A N 1
ATOM 553 C CA . GLN A 1 71 ? -12.747 -11.875 12.402 1.00 64.06 71 GLN A CA 1
ATOM 554 C C . GLN A 1 71 ? -14.193 -11.754 12.874 1.00 64.06 71 GLN A C 1
ATOM 556 O O . GLN A 1 71 ? -14.631 -12.578 13.680 1.00 64.06 71 GLN A O 1
ATOM 561 N N . ASN A 1 72 ? -14.931 -10.726 12.435 1.00 63.16 72 ASN A N 1
ATOM 562 C CA . ASN A 1 72 ? -16.224 -10.373 13.033 1.00 63.16 72 ASN A CA 1
ATOM 563 C C . ASN A 1 72 ? -16.120 -10.357 14.578 1.00 63.16 72 ASN A C 1
ATOM 565 O O . ASN A 1 72 ? -16.988 -10.869 15.292 1.00 63.16 72 ASN A O 1
ATOM 569 N N . SER A 1 73 ? -14.968 -9.895 15.092 1.00 65.25 73 SER A N 1
ATOM 570 C CA . SER A 1 73 ? -14.580 -10.129 16.480 1.00 65.25 73 SER A CA 1
ATOM 571 C C . SER A 1 73 ? -15.491 -9.343 17.416 1.00 65.25 73 SER A C 1
ATOM 573 O O . SER A 1 73 ? -15.698 -8.146 17.218 1.00 65.25 73 SER A O 1
ATOM 575 N N . SER A 1 74 ? -15.984 -9.990 18.473 1.00 76.12 74 SER A N 1
ATOM 576 C CA . SER A 1 74 ? -16.731 -9.318 19.538 1.00 76.12 74 SER A CA 1
ATOM 577 C C . SER A 1 74 ? -15.771 -8.541 20.444 1.00 76.12 74 SER A C 1
ATOM 579 O O . SER A 1 74 ? -15.425 -8.993 21.535 1.00 76.12 74 SER A O 1
ATOM 581 N N . ASP A 1 75 ? -15.323 -7.377 19.982 1.00 91.06 75 ASP A N 1
ATOM 582 C CA . ASP A 1 75 ? -14.539 -6.450 20.794 1.00 91.06 75 ASP A CA 1
ATOM 583 C C . ASP A 1 75 ? -15.429 -5.693 21.817 1.00 91.06 75 ASP A C 1
ATOM 585 O O . ASP A 1 75 ? -16.660 -5.646 21.670 1.00 91.06 75 ASP A O 1
ATOM 589 N N . PRO A 1 76 ? -14.851 -5.086 22.874 1.00 94.19 76 PRO A N 1
ATOM 590 C CA . PRO A 1 76 ? -15.623 -4.349 23.879 1.00 94.19 76 PRO A CA 1
ATOM 591 C C . PRO A 1 76 ? -16.422 -3.158 23.330 1.00 94.19 76 PRO A C 1
ATOM 593 O O . PRO A 1 76 ? -17.455 -2.808 23.902 1.00 94.19 76 PRO A O 1
ATOM 596 N N . ILE A 1 77 ? -16.013 -2.552 22.211 1.00 94.31 77 ILE A N 1
ATOM 597 C CA . ILE A 1 77 ? -16.778 -1.496 21.534 1.00 94.31 77 ILE A CA 1
ATOM 598 C C . ILE A 1 77 ? -18.026 -2.102 20.876 1.00 94.31 77 ILE A C 1
ATOM 600 O O . ILE A 1 77 ? -19.130 -1.581 21.051 1.00 94.31 77 ILE A O 1
ATOM 604 N N . PHE A 1 78 ? -17.884 -3.221 20.160 1.00 92.44 78 PHE A N 1
ATOM 605 C CA . PHE A 1 78 ? -19.003 -3.949 19.558 1.00 92.44 78 PHE A CA 1
ATOM 606 C C . PHE A 1 78 ? -20.003 -4.426 20.618 1.00 92.44 78 PHE A C 1
ATOM 608 O O . PHE A 1 78 ? -21.203 -4.176 20.484 1.00 92.44 78 PHE A O 1
ATOM 615 N N . ALA A 1 79 ? -19.519 -5.036 21.704 1.00 94.25 79 ALA A N 1
ATOM 616 C CA . ALA A 1 79 ? -20.359 -5.484 22.814 1.00 94.25 79 ALA A CA 1
ATOM 617 C C . ALA A 1 79 ? -21.133 -4.319 23.457 1.00 94.25 79 ALA A C 1
ATOM 619 O O . ALA A 1 79 ? -22.338 -4.430 23.692 1.00 94.25 79 ALA A O 1
ATOM 620 N N . THR A 1 80 ? -20.482 -3.166 23.647 1.00 95.62 80 THR A N 1
ATOM 621 C CA . THR A 1 80 ? -21.133 -1.950 24.165 1.00 95.62 80 THR A CA 1
ATOM 622 C C . THR A 1 80 ? -22.222 -1.449 23.215 1.00 95.62 80 THR A C 1
ATOM 624 O O . THR A 1 80 ? -23.332 -1.139 23.654 1.00 95.62 80 THR A O 1
ATOM 627 N N . ARG A 1 81 ? -21.958 -1.434 21.901 1.00 94.06 81 ARG A N 1
ATOM 628 C CA . ARG A 1 81 ? -22.953 -1.058 20.884 1.00 94.06 81 ARG A CA 1
ATOM 629 C C . ARG A 1 81 ? -24.138 -2.028 20.861 1.00 94.06 81 ARG A C 1
ATOM 631 O O . ARG A 1 81 ? -25.277 -1.596 20.703 1.00 94.06 81 ARG A O 1
ATOM 638 N N . GLN A 1 82 ? -23.898 -3.328 21.028 1.00 93.75 82 GLN A N 1
ATOM 639 C CA . GLN A 1 82 ? -24.965 -4.326 21.059 1.00 93.75 82 GLN A CA 1
ATOM 640 C C . GLN A 1 82 ? -25.815 -4.215 22.331 1.00 93.75 82 GLN A C 1
ATOM 642 O O . GLN A 1 82 ? -27.040 -4.272 22.238 1.00 93.75 82 GLN A O 1
ATOM 647 N N . MET A 1 83 ? -25.193 -3.982 23.491 1.00 94.38 83 MET A N 1
ATOM 648 C CA . MET A 1 83 ? -25.906 -3.714 24.743 1.00 94.38 83 MET A CA 1
ATOM 649 C C . MET A 1 83 ? -26.758 -2.445 24.636 1.00 94.38 83 MET A C 1
ATOM 651 O O . MET A 1 83 ? -27.908 -2.446 25.062 1.00 94.38 83 MET A O 1
ATOM 655 N N . ALA A 1 84 ? -26.252 -1.381 24.004 1.00 95.62 84 ALA A N 1
ATOM 656 C CA . ALA A 1 84 ? -27.007 -0.144 23.810 1.00 95.62 84 ALA A CA 1
ATOM 657 C C . ALA A 1 84 ? -28.367 -0.371 23.125 1.00 95.62 84 ALA A C 1
ATOM 659 O O . ALA A 1 84 ? -29.354 0.257 23.502 1.00 95.62 84 ALA A O 1
ATOM 660 N N . LYS A 1 85 ? -28.447 -1.304 22.163 1.00 94.44 85 LYS A N 1
ATOM 661 C CA . LYS A 1 85 ? -29.688 -1.626 21.435 1.00 94.44 85 LYS A CA 1
ATOM 662 C C . LYS A 1 85 ? -30.779 -2.238 22.316 1.00 94.44 85 LYS A C 1
ATOM 664 O O . LYS A 1 85 ? -31.945 -2.170 21.944 1.00 94.44 85 LYS A O 1
ATOM 669 N N . THR A 1 86 ? -30.421 -2.844 23.448 1.00 91.44 86 THR A N 1
ATOM 670 C CA . THR A 1 86 ? -31.378 -3.493 24.360 1.00 91.44 86 THR A CA 1
ATOM 671 C C . THR A 1 86 ? -31.817 -2.593 25.513 1.00 91.44 86 THR A C 1
ATOM 673 O O . THR A 1 86 ? -32.674 -2.990 26.297 1.00 91.44 86 THR A O 1
ATOM 676 N N . LEU A 1 87 ? -31.222 -1.405 25.657 1.00 91.44 87 LEU A N 1
ATOM 677 C CA . LEU A 1 87 ? -31.540 -0.478 26.741 1.00 91.44 87 LEU A CA 1
ATOM 678 C C . LEU A 1 87 ? -32.774 0.375 26.401 1.00 91.44 87 LEU A C 1
ATOM 680 O O . LEU A 1 87 ? -32.993 0.707 25.234 1.00 91.44 87 LEU A O 1
ATOM 684 N N . PRO A 1 88 ? -33.564 0.793 27.403 1.00 89.62 88 PRO A N 1
ATOM 685 C CA . PRO A 1 88 ? -34.587 1.808 27.198 1.00 89.62 88 PRO A CA 1
ATOM 686 C C . PRO A 1 88 ? -33.954 3.182 26.934 1.00 89.62 88 PRO A C 1
ATOM 688 O O . PRO A 1 88 ? -32.784 3.441 27.248 1.00 89.62 88 PRO A O 1
ATOM 691 N N . ALA A 1 89 ? -34.740 4.089 26.357 1.00 87.25 89 ALA A N 1
ATOM 692 C CA . ALA A 1 89 ? -34.350 5.491 26.281 1.00 87.25 89 ALA A CA 1
ATOM 693 C C . ALA A 1 89 ? -34.250 6.092 27.701 1.00 87.25 89 ALA A C 1
ATOM 695 O O . ALA A 1 89 ? -35.016 5.696 28.573 1.00 87.25 89 ALA A O 1
ATOM 696 N N . PRO A 1 90 ? -33.316 7.028 27.968 1.00 90.25 90 PRO A N 1
ATOM 697 C CA . PRO A 1 90 ? -32.303 7.585 27.062 1.00 90.25 90 PRO A CA 1
ATOM 698 C C . PRO A 1 90 ? -30.970 6.807 27.045 1.00 90.25 90 PRO A C 1
ATOM 700 O O . PRO A 1 90 ? -30.049 7.195 26.318 1.00 90.25 90 PRO A O 1
ATOM 703 N N . LEU A 1 91 ? -30.840 5.746 27.852 1.00 90.19 91 LEU A N 1
ATOM 704 C CA . LEU A 1 91 ? -29.584 5.014 28.043 1.00 90.19 91 LEU A CA 1
ATOM 705 C C . LEU A 1 91 ? -29.068 4.404 26.739 1.00 90.19 91 LEU A C 1
ATOM 707 O O . LEU A 1 91 ? -27.867 4.472 26.479 1.00 90.19 91 LEU A O 1
ATOM 711 N N . ASN A 1 92 ? -29.961 3.893 25.887 1.00 92.94 92 ASN A N 1
ATOM 712 C CA . ASN A 1 92 ? -29.597 3.381 24.564 1.00 92.94 92 ASN A CA 1
ATOM 713 C C . ASN A 1 92 ? -28.759 4.377 23.748 1.00 92.94 92 ASN A C 1
ATOM 715 O O . ASN A 1 92 ? -27.705 4.032 23.221 1.00 92.94 92 ASN A O 1
ATOM 719 N N . ARG A 1 93 ? -29.181 5.642 23.694 1.00 95.31 93 ARG A N 1
ATOM 720 C CA . ARG A 1 93 ? -28.511 6.702 22.944 1.00 95.31 93 ARG A CA 1
ATOM 721 C C . ARG A 1 93 ? -27.196 7.108 23.598 1.00 95.31 93 ARG A C 1
ATOM 723 O O . ARG A 1 93 ? -26.267 7.502 22.898 1.00 95.31 93 ARG A O 1
ATOM 730 N N . TRP A 1 94 ? -27.117 7.104 24.924 1.00 95.19 94 TRP A N 1
ATOM 731 C CA . TRP A 1 94 ? -25.892 7.488 25.629 1.00 95.19 94 TRP A CA 1
ATOM 732 C C . TRP A 1 94 ? -24.811 6.421 25.478 1.00 95.19 94 TRP A C 1
ATOM 734 O O . TRP A 1 94 ? -23.712 6.740 25.036 1.00 95.19 94 TRP A O 1
ATOM 744 N N . VAL A 1 95 ? -25.149 5.161 25.754 1.00 96.44 95 VAL A N 1
ATOM 745 C CA . VAL A 1 95 ? -24.226 4.026 25.615 1.00 96.44 95 VAL A CA 1
ATOM 746 C C . VAL A 1 95 ? -23.847 3.809 24.148 1.00 96.44 95 VAL A C 1
ATOM 748 O O . VAL A 1 95 ? -22.676 3.588 23.851 1.00 96.44 95 VAL A O 1
ATOM 751 N N . GLY A 1 96 ? -24.801 3.960 23.223 1.00 95.94 96 GLY A N 1
ATOM 752 C CA . GLY A 1 96 ? -24.539 3.895 21.784 1.00 95.94 96 GLY A CA 1
ATOM 753 C C . GLY A 1 96 ? -23.518 4.941 21.335 1.00 95.94 96 GLY A C 1
ATOM 754 O O . GLY A 1 96 ? -22.490 4.580 20.771 1.00 95.94 96 GLY A O 1
ATOM 755 N N . ARG A 1 97 ? -23.726 6.217 21.696 1.00 95.44 97 ARG A N 1
ATOM 756 C CA . ARG A 1 97 ? -22.781 7.295 21.352 1.00 95.44 97 ARG A CA 1
ATOM 757 C C . ARG A 1 97 ? -21.384 7.078 21.928 1.00 95.44 97 ARG A C 1
ATOM 759 O O . ARG A 1 97 ? -20.414 7.389 21.248 1.00 95.44 97 ARG A O 1
ATOM 766 N N . LEU A 1 98 ? -21.266 6.534 23.140 1.00 95.62 98 LEU A N 1
ATOM 767 C CA . LEU A 1 98 ? -19.959 6.198 23.715 1.00 95.62 98 LEU A CA 1
ATOM 768 C C . LEU A 1 98 ? -19.241 5.116 22.900 1.00 95.62 98 LEU A C 1
ATOM 770 O O . LEU A 1 98 ? -18.043 5.240 22.658 1.00 95.62 98 LEU A O 1
ATOM 774 N N . ALA A 1 99 ? -19.958 4.084 22.447 1.00 94.69 99 ALA A N 1
ATOM 775 C CA . ALA A 1 99 ? -19.382 3.060 21.579 1.00 94.69 99 ALA A CA 1
ATOM 776 C C . ALA A 1 99 ? -18.955 3.639 20.217 1.00 94.69 99 ALA A C 1
ATOM 778 O O . ALA A 1 99 ? -17.881 3.309 19.718 1.00 94.69 99 ALA A O 1
ATOM 779 N N . ASP A 1 100 ? -19.759 4.529 19.634 1.00 92.12 100 ASP A N 1
ATOM 780 C CA . ASP A 1 100 ? -19.450 5.164 18.349 1.00 92.12 100 ASP A CA 1
ATOM 781 C C . ASP A 1 100 ? -18.227 6.088 18.449 1.00 92.12 100 ASP A C 1
ATOM 783 O O . ASP A 1 100 ? -17.321 6.008 17.622 1.00 92.12 100 ASP A O 1
ATOM 787 N N . GLN A 1 101 ? -18.138 6.891 19.513 1.00 93.06 101 GLN A N 1
ATOM 788 C CA . GLN A 1 101 ? -16.975 7.739 19.788 1.00 93.06 101 GLN A CA 1
ATOM 789 C C . GLN A 1 101 ? -15.714 6.917 20.074 1.00 93.06 101 GLN A C 1
ATOM 791 O O . GLN A 1 101 ? -14.640 7.253 19.579 1.00 93.06 101 GLN A O 1
ATOM 796 N N . ALA A 1 102 ? -15.834 5.825 20.836 1.00 94.56 102 ALA A N 1
ATOM 797 C CA . ALA A 1 102 ? -14.718 4.919 21.090 1.00 94.56 102 ALA A CA 1
ATOM 798 C C . ALA A 1 102 ? -14.190 4.302 19.788 1.00 94.56 102 ALA A C 1
ATOM 800 O O . ALA A 1 102 ? -12.980 4.274 19.572 1.00 94.56 102 ALA A O 1
ATOM 801 N N . TRP A 1 103 ? -15.089 3.858 18.903 1.00 92.25 103 TRP A N 1
ATOM 802 C CA . TRP A 1 103 ? -14.713 3.365 17.578 1.00 92.25 103 TRP A CA 1
ATOM 803 C C . TRP A 1 103 ? -13.994 4.432 16.754 1.00 92.25 103 TRP A C 1
ATOM 805 O O . TRP A 1 103 ? -12.925 4.166 16.212 1.00 92.25 103 TRP A O 1
ATOM 815 N N . HIS A 1 104 ? -14.554 5.642 16.701 1.00 90.31 104 HIS A N 1
ATOM 816 C CA . HIS A 1 104 ? -13.988 6.745 15.935 1.00 90.31 104 HIS A CA 1
ATOM 817 C C . HIS A 1 104 ? -12.564 7.092 16.388 1.00 90.31 104 HIS A C 1
ATOM 819 O O . HIS A 1 104 ? -11.663 7.168 15.560 1.00 90.31 104 HIS A O 1
ATOM 825 N N . VAL A 1 105 ? -12.330 7.235 17.696 1.00 91.62 105 VAL A N 1
ATOM 826 C CA . VAL A 1 105 ? -10.998 7.573 18.227 1.00 91.62 105 VAL A CA 1
ATOM 827 C C . VAL A 1 105 ? -9.976 6.471 17.933 1.00 91.62 105 VAL A C 1
ATOM 829 O O . VAL A 1 105 ? -8.856 6.777 17.531 1.00 91.62 105 VAL A O 1
ATOM 832 N N . VAL A 1 106 ? -10.356 5.196 18.077 1.00 93.81 106 VAL A N 1
ATOM 833 C CA . VAL A 1 106 ? -9.473 4.069 17.723 1.00 93.81 106 VAL A CA 1
ATOM 834 C C . VAL A 1 106 ? -9.150 4.076 16.227 1.00 93.81 106 VAL A C 1
ATOM 836 O O . VAL A 1 106 ? -8.001 3.860 15.853 1.00 93.81 106 VAL A O 1
ATOM 839 N N . MET A 1 107 ? -10.133 4.364 15.372 1.00 90.06 107 MET A N 1
ATOM 840 C CA . MET A 1 107 ? -9.919 4.448 13.928 1.00 90.06 107 MET A CA 1
ATOM 841 C C . MET A 1 107 ? -8.978 5.597 13.552 1.00 90.06 107 MET A C 1
ATOM 843 O O . MET A 1 107 ? -8.045 5.390 12.783 1.00 90.06 107 MET A O 1
ATOM 847 N N . VAL A 1 108 ? -9.177 6.792 14.113 1.00 90.00 108 VAL A N 1
ATOM 848 C CA . VAL A 1 108 ? -8.313 7.956 13.851 1.00 90.00 108 VAL A CA 1
ATOM 849 C C . VAL A 1 108 ? -6.866 7.670 14.257 1.00 90.00 108 VAL A C 1
ATOM 851 O O . VAL A 1 108 ? -5.947 7.947 13.489 1.00 90.00 108 VAL A O 1
ATOM 854 N N . GLU A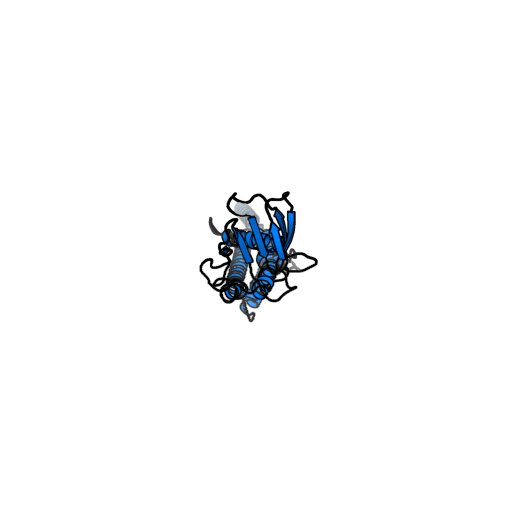 1 109 ? -6.656 7.057 15.422 1.00 92.94 109 GLU A N 1
ATOM 855 C CA . GLU A 1 109 ? -5.322 6.678 15.902 1.00 92.94 109 GLU A CA 1
ATOM 856 C C . GLU A 1 109 ? -4.660 5.620 14.995 1.00 92.94 109 GLU A C 1
ATOM 858 O O . GLU A 1 109 ? -3.467 5.704 14.696 1.00 92.94 109 GLU A O 1
ATOM 863 N N . ALA A 1 110 ? -5.437 4.652 14.497 1.00 93.00 110 ALA A N 1
ATOM 864 C CA . ALA A 1 110 ? -4.967 3.655 13.536 1.00 93.00 110 ALA A CA 1
ATOM 865 C C . ALA A 1 110 ? -4.545 4.284 12.197 1.00 93.00 110 ALA A C 1
ATOM 867 O O . ALA A 1 110 ? -3.475 3.965 11.674 1.00 93.00 110 ALA A O 1
ATOM 868 N N . VAL A 1 111 ? -5.366 5.188 11.654 1.00 90.38 111 VAL A N 1
ATOM 869 C CA . VAL A 1 111 ? -5.089 5.881 10.387 1.00 90.38 111 VAL A CA 1
ATOM 870 C C . VAL A 1 111 ? -3.859 6.771 10.519 1.00 90.38 111 VAL A C 1
ATOM 872 O O . VAL A 1 111 ? -2.969 6.695 9.677 1.00 90.38 111 VAL A O 1
ATOM 875 N N . HIS A 1 112 ? -3.746 7.537 11.607 1.00 91.12 112 HIS A N 1
ATOM 876 C CA . HIS A 1 112 ? -2.576 8.378 11.848 1.00 91.12 112 HIS A CA 1
ATOM 877 C C . HIS A 1 112 ? -1.274 7.564 11.871 1.00 91.12 112 HIS A C 1
ATOM 879 O O . HIS A 1 112 ? -0.272 7.942 11.262 1.00 91.12 112 HIS A O 1
ATOM 885 N N . TYR A 1 113 ? -1.288 6.404 12.531 1.00 93.94 113 TYR A N 1
ATOM 886 C CA . TYR A 1 113 ? -0.145 5.497 12.515 1.00 93.94 113 TYR A CA 1
ATOM 887 C C . TYR A 1 113 ? 0.171 4.970 11.118 1.00 93.94 113 TYR A C 1
ATOM 889 O O . TYR A 1 113 ? 1.336 4.946 10.727 1.00 93.94 113 TYR A O 1
ATOM 897 N N . MET A 1 114 ? -0.853 4.576 10.360 1.00 92.56 114 MET A N 1
ATOM 898 C CA . MET A 1 114 ? -0.696 4.082 8.995 1.00 92.56 114 MET A CA 1
ATOM 899 C C . MET A 1 114 ? -0.117 5.148 8.055 1.00 92.56 114 MET A C 1
ATOM 901 O O . MET A 1 114 ? 0.699 4.812 7.204 1.00 92.56 114 MET A O 1
ATOM 905 N N . GLU A 1 115 ? -0.467 6.425 8.222 1.00 91.44 115 GLU A N 1
ATOM 906 C CA . GLU A 1 115 ? 0.137 7.533 7.466 1.00 91.44 115 GLU A CA 1
ATOM 907 C C . GLU A 1 115 ? 1.636 7.681 7.758 1.00 91.44 115 GLU A C 1
ATOM 909 O O . GLU A 1 115 ? 2.448 7.846 6.842 1.00 91.44 115 GLU A O 1
ATOM 914 N N . VAL A 1 116 ? 2.014 7.606 9.038 1.00 94.25 116 VAL A N 1
ATOM 915 C CA . VAL A 1 116 ? 3.417 7.670 9.465 1.00 94.25 116 VAL A CA 1
ATOM 916 C C . VAL A 1 116 ? 4.194 6.466 8.934 1.00 94.25 116 VAL A C 1
ATOM 918 O O . VAL A 1 116 ? 5.267 6.641 8.355 1.00 94.25 116 VAL A O 1
ATOM 921 N N . ASP A 1 117 ? 3.638 5.262 9.070 1.00 94.81 117 ASP A N 1
ATOM 922 C CA . ASP A 1 117 ? 4.265 4.037 8.577 1.00 94.81 117 ASP A CA 1
ATOM 923 C C . ASP A 1 117 ? 4.357 4.027 7.044 1.00 94.81 117 ASP A C 1
ATOM 925 O O . ASP A 1 117 ? 5.394 3.671 6.498 1.00 94.81 117 ASP A O 1
ATOM 929 N N . TRP A 1 118 ? 3.343 4.511 6.319 1.00 94.81 118 TRP A N 1
ATOM 930 C CA . TRP A 1 118 ? 3.400 4.672 4.860 1.00 94.81 118 TRP A CA 1
ATOM 931 C C . TRP A 1 118 ? 4.550 5.586 4.437 1.00 94.81 118 TRP A C 1
ATOM 933 O O . TRP A 1 118 ? 5.328 5.263 3.531 1.00 94.81 118 TRP A O 1
ATOM 943 N N . ARG A 1 119 ? 4.689 6.733 5.110 1.00 95.62 119 ARG A N 1
ATOM 944 C CA . ARG A 1 119 ? 5.769 7.681 4.834 1.00 95.62 119 ARG A CA 1
ATOM 945 C C . ARG A 1 119 ? 7.138 7.035 5.051 1.00 95.62 119 ARG A C 1
ATOM 947 O O . ARG A 1 119 ? 8.023 7.188 4.208 1.00 95.62 119 ARG A O 1
ATOM 954 N N . ASP A 1 120 ? 7.312 6.336 6.164 1.00 96.88 120 ASP A N 1
ATOM 955 C CA . ASP A 1 120 ? 8.618 5.835 6.589 1.00 96.88 120 ASP A CA 1
ATOM 956 C C . ASP A 1 120 ? 9.000 4.522 5.885 1.00 96.88 120 ASP A C 1
ATOM 958 O O . ASP A 1 120 ? 10.165 4.340 5.524 1.00 96.88 120 ASP A O 1
ATOM 962 N N . SER A 1 121 ? 8.027 3.646 5.634 1.00 96.25 121 SER A N 1
ATOM 963 C CA . SER A 1 121 ? 8.226 2.308 5.069 1.00 96.25 121 SER A CA 1
ATOM 964 C C . SER A 1 121 ? 8.089 2.259 3.546 1.00 96.25 121 SER A C 1
ATOM 966 O O . SER A 1 121 ? 8.685 1.382 2.928 1.00 96.25 121 SER A O 1
ATOM 968 N N . VAL A 1 122 ? 7.355 3.185 2.913 1.00 97.12 122 VAL A N 1
ATOM 969 C CA . VAL A 1 122 ? 7.139 3.182 1.451 1.00 97.12 122 VAL A CA 1
ATOM 970 C C . VAL A 1 122 ? 7.697 4.436 0.786 1.00 97.12 122 VAL A C 1
ATOM 972 O O . VAL A 1 122 ? 8.562 4.340 -0.087 1.00 97.12 122 VAL A O 1
ATOM 975 N N . VAL A 1 123 ? 7.247 5.622 1.204 1.00 96.69 123 VAL A N 1
ATOM 976 C CA . VAL A 1 123 ? 7.606 6.882 0.526 1.00 96.69 123 VAL A CA 1
ATOM 977 C C . VAL A 1 123 ? 9.097 7.181 0.657 1.00 96.69 123 VAL A C 1
ATOM 979 O O . VAL A 1 123 ? 9.748 7.549 -0.321 1.00 96.69 123 VAL A O 1
ATOM 982 N N . LYS A 1 124 ? 9.663 7.010 1.854 1.00 97.94 124 LYS A N 1
ATOM 983 C CA . LYS A 1 124 ? 11.078 7.282 2.105 1.00 97.94 124 LYS A CA 1
ATOM 984 C C . LYS A 1 124 ? 12.004 6.359 1.291 1.00 97.94 124 LYS A C 1
ATOM 986 O O . LYS A 1 124 ? 12.820 6.911 0.552 1.00 97.94 124 LYS A O 1
ATOM 991 N N . PRO A 1 125 ? 11.870 5.015 1.314 1.00 97.38 125 PRO A N 1
ATOM 992 C CA . PRO A 1 125 ? 12.686 4.141 0.467 1.00 97.38 125 PRO A CA 1
ATOM 993 C C . PRO A 1 125 ? 12.569 4.454 -1.026 1.00 97.38 125 PRO A C 1
ATOM 995 O O . PRO A 1 125 ? 13.580 4.459 -1.728 1.00 97.38 125 PRO A O 1
ATOM 998 N N . PHE A 1 126 ? 11.363 4.771 -1.509 1.00 97.62 126 PHE A N 1
ATOM 999 C CA . PHE A 1 126 ? 11.163 5.178 -2.899 1.00 97.62 126 PHE A CA 1
ATOM 1000 C C . PHE A 1 126 ? 11.945 6.454 -3.235 1.00 97.62 126 PHE A C 1
ATOM 1002 O O . PHE A 1 126 ? 12.673 6.502 -4.228 1.00 97.62 126 PHE A O 1
ATOM 1009 N N . ASN A 1 127 ? 11.833 7.481 -2.393 1.00 97.56 127 ASN A N 1
ATOM 1010 C CA . ASN A 1 127 ? 12.504 8.759 -2.614 1.00 97.56 127 ASN A CA 1
ATOM 1011 C C . ASN A 1 127 ? 14.030 8.645 -2.558 1.00 97.56 127 ASN A C 1
ATOM 1013 O O . ASN A 1 127 ? 14.724 9.275 -3.355 1.00 97.56 127 ASN A O 1
ATOM 1017 N N . GLU A 1 128 ? 14.551 7.837 -1.635 1.00 96.56 128 GLU A N 1
ATOM 1018 C CA . GLU A 1 128 ? 15.990 7.652 -1.452 1.00 96.56 128 GLU A CA 1
ATOM 1019 C C . GLU A 1 128 ? 16.627 6.824 -2.575 1.00 96.56 128 GLU A C 1
ATOM 1021 O O . GLU A 1 128 ? 17.772 7.084 -2.941 1.00 96.56 128 GLU A O 1
ATOM 1026 N N . GLN A 1 129 ? 15.911 5.842 -3.135 1.00 95.88 129 GLN A N 1
ATOM 1027 C CA . GLN A 1 129 ? 16.505 4.862 -4.055 1.00 95.88 129 GLN A CA 1
ATOM 1028 C C . GLN A 1 129 ? 16.076 5.029 -5.519 1.00 95.88 129 GLN A C 1
ATOM 1030 O O . GLN A 1 129 ? 16.833 4.668 -6.422 1.00 95.88 129 GLN A O 1
ATOM 1035 N N . LEU A 1 130 ? 14.878 5.563 -5.774 1.00 97.69 130 LEU A N 1
ATOM 1036 C CA . LEU A 1 130 ? 14.250 5.539 -7.100 1.00 97.69 130 LEU A CA 1
ATOM 1037 C C . LEU A 1 130 ? 13.909 6.934 -7.631 1.00 97.69 130 LEU A C 1
ATOM 1039 O O . LEU A 1 130 ? 14.234 7.228 -8.778 1.00 97.69 130 LEU A O 1
ATOM 1043 N N . ALA A 1 131 ? 13.309 7.810 -6.821 1.00 97.50 131 ALA A N 1
ATOM 1044 C CA . ALA A 1 131 ? 12.669 9.037 -7.315 1.00 97.50 131 ALA A CA 1
ATOM 1045 C C . ALA A 1 131 ? 13.593 9.987 -8.097 1.00 97.50 131 ALA A C 1
ATOM 1047 O O . ALA A 1 131 ? 13.150 10.641 -9.038 1.00 97.50 131 ALA A O 1
ATOM 1048 N N . ASN A 1 132 ? 14.875 10.069 -7.727 1.00 97.25 132 ASN A N 1
ATOM 1049 C CA . ASN A 1 132 ? 15.837 10.974 -8.366 1.00 97.25 132 ASN A CA 1
ATOM 1050 C C . ASN A 1 132 ? 16.527 10.384 -9.604 1.00 97.25 132 ASN A C 1
ATOM 1052 O O . ASN A 1 132 ? 17.290 11.091 -10.265 1.00 97.25 132 ASN A O 1
ATOM 1056 N N . ASN A 1 133 ? 16.261 9.122 -9.930 1.00 97.25 133 ASN A N 1
ATOM 1057 C CA . ASN A 1 133 ? 16.931 8.388 -10.995 1.00 97.25 133 ASN A CA 1
ATOM 1058 C C . ASN A 1 133 ? 15.984 8.155 -12.179 1.00 97.25 133 ASN A C 1
ATOM 1060 O O . ASN A 1 133 ? 14.762 8.122 -12.018 1.00 97.25 133 ASN A O 1
ATOM 1064 N N . TYR A 1 134 ? 16.530 8.002 -13.382 1.00 94.94 134 TYR A N 1
ATOM 1065 C CA . TYR A 1 134 ? 15.755 7.578 -14.545 1.00 94.94 134 TYR A CA 1
ATOM 1066 C C . TYR A 1 134 ? 15.216 6.153 -14.296 1.00 94.94 134 TYR A C 1
ATOM 1068 O O . TYR A 1 134 ? 15.951 5.329 -13.755 1.00 94.94 134 TYR A O 1
ATOM 1076 N N . PRO A 1 135 ? 13.953 5.820 -14.626 1.00 94.38 135 PRO A N 1
ATOM 1077 C CA . PRO A 1 135 ? 12.973 6.601 -15.387 1.00 94.38 135 PRO A CA 1
ATOM 1078 C C . PRO A 1 135 ? 12.064 7.520 -14.551 1.00 94.38 135 PRO A C 1
ATOM 1080 O O . PRO A 1 135 ? 11.269 8.264 -15.124 1.00 94.38 135 PRO A O 1
ATOM 1083 N N . PHE A 1 136 ? 12.157 7.497 -13.219 1.00 95.94 136 PHE A N 1
ATOM 1084 C CA . PHE A 1 136 ? 11.272 8.267 -12.330 1.00 95.94 136 PHE A CA 1
ATOM 1085 C C . PHE A 1 136 ? 11.544 9.774 -12.383 1.00 95.94 136 PHE A C 1
ATOM 1087 O O . PHE A 1 136 ? 10.616 10.579 -12.323 1.00 95.94 136 PHE A O 1
ATOM 1094 N N . ASN A 1 137 ? 12.805 10.153 -12.586 1.00 97.31 137 ASN A N 1
ATOM 1095 C CA . ASN A 1 137 ? 13.204 11.490 -12.996 1.00 97.31 137 ASN A CA 1
ATOM 1096 C C . ASN A 1 137 ? 13.753 11.442 -14.434 1.00 97.31 137 ASN A C 1
ATOM 1098 O O . ASN A 1 137 ? 14.923 11.103 -14.625 1.00 97.31 137 ASN A O 1
ATOM 1102 N N . PRO A 1 138 ? 12.965 11.843 -15.451 1.00 95.75 138 PRO A N 1
ATOM 1103 C CA . PRO A 1 138 ? 13.381 11.801 -16.856 1.00 95.75 138 PRO A CA 1
ATOM 1104 C C . PRO A 1 138 ? 14.594 12.675 -17.195 1.00 95.75 138 PRO A C 1
ATOM 1106 O O . PRO A 1 138 ? 15.160 12.547 -18.275 1.00 95.75 138 PRO A O 1
ATOM 1109 N N . ARG A 1 139 ? 14.964 13.609 -16.309 1.00 96.06 139 ARG A N 1
ATOM 1110 C CA . ARG A 1 139 ? 16.133 14.484 -16.477 1.00 96.06 139 ARG A CA 1
ATOM 1111 C C . ARG A 1 139 ? 17.381 13.947 -15.780 1.00 96.06 139 ARG A C 1
ATOM 1113 O O . ARG A 1 139 ? 18.426 14.589 -15.864 1.00 96.06 139 ARG A O 1
ATOM 1120 N N . SER A 1 140 ? 17.274 12.839 -15.050 1.00 96.31 140 SER A N 1
ATOM 1121 C CA . SER A 1 140 ? 18.420 12.252 -14.369 1.00 96.31 140 SER A CA 1
ATOM 1122 C C . SER A 1 140 ? 19.355 11.592 -15.372 1.00 96.31 140 SER A C 1
ATOM 1124 O O . SER A 1 140 ? 18.911 10.894 -16.276 1.00 96.31 140 SER A O 1
ATOM 1126 N N . ALA A 1 141 ? 20.656 11.809 -15.192 1.00 93.31 141 ALA A N 1
ATOM 1127 C CA . ALA A 1 141 ? 21.697 11.108 -15.939 1.00 93.31 141 ALA A CA 1
ATOM 1128 C C . ALA A 1 141 ? 22.080 9.763 -15.292 1.00 93.31 141 ALA A C 1
ATOM 1130 O O . ALA A 1 141 ? 22.973 9.086 -15.790 1.00 93.31 141 ALA A O 1
ATOM 1131 N N . GLN A 1 142 ? 21.482 9.430 -14.144 1.00 93.50 142 GLN A N 1
ATOM 1132 C CA . GLN A 1 142 ? 21.712 8.182 -13.424 1.00 93.50 142 GLN A CA 1
ATOM 1133 C C . GLN A 1 142 ? 20.461 7.315 -13.507 1.00 93.50 142 GLN A C 1
ATOM 1135 O O . GLN A 1 142 ? 19.354 7.792 -13.240 1.00 93.50 142 GLN A O 1
ATOM 1140 N N . ASP A 1 143 ? 20.654 6.044 -13.835 1.00 92.31 143 ASP A N 1
ATOM 1141 C CA . ASP A 1 143 ? 19.581 5.060 -13.879 1.00 92.31 143 ASP A CA 1
ATOM 1142 C C . ASP A 1 143 ? 19.267 4.528 -12.481 1.00 92.31 143 ASP A C 1
ATOM 1144 O O . ASP A 1 143 ? 20.143 4.367 -11.625 1.00 92.31 143 ASP A O 1
ATOM 1148 N N . ALA A 1 144 ? 17.991 4.243 -12.240 1.00 95.19 144 ALA A N 1
ATOM 1149 C CA . ALA A 1 144 ? 17.562 3.541 -11.050 1.00 95.19 144 ALA A CA 1
ATOM 1150 C C . ALA A 1 144 ? 18.149 2.128 -11.088 1.00 95.19 144 ALA A C 1
ATOM 1152 O O . ALA A 1 144 ? 18.040 1.421 -12.090 1.00 95.19 144 ALA A O 1
ATOM 1153 N N . SER A 1 145 ? 18.754 1.701 -9.980 1.00 93.62 145 SER A N 1
ATOM 1154 C CA . SER A 1 145 ? 19.247 0.330 -9.864 1.00 93.62 145 SER A CA 1
ATOM 1155 C C . SER A 1 145 ? 18.094 -0.661 -10.038 1.00 93.62 145 SER A C 1
ATOM 1157 O O . SER A 1 145 ? 17.054 -0.529 -9.383 1.00 93.62 145 SER A O 1
ATOM 1159 N N . LEU A 1 146 ? 18.303 -1.684 -10.873 1.00 92.12 146 LEU A N 1
ATOM 1160 C CA . LEU A 1 146 ? 17.350 -2.784 -11.034 1.00 92.12 146 LEU A CA 1
ATOM 1161 C C . LEU A 1 146 ? 17.100 -3.512 -9.708 1.00 92.12 146 LEU A C 1
ATOM 1163 O O . LEU A 1 146 ? 15.965 -3.892 -9.448 1.00 92.12 146 LEU A O 1
ATOM 1167 N N . ASP A 1 147 ? 18.101 -3.609 -8.827 1.00 93.69 147 ASP A N 1
ATOM 1168 C CA . ASP A 1 147 ? 17.933 -4.210 -7.499 1.00 93.69 147 ASP A CA 1
ATOM 1169 C C . ASP A 1 147 ? 16.984 -3.385 -6.621 1.00 93.69 147 ASP A C 1
ATOM 1171 O O . ASP A 1 147 ? 16.160 -3.936 -5.890 1.00 93.69 147 ASP A O 1
ATOM 1175 N N . ALA A 1 148 ? 17.103 -2.053 -6.662 1.00 96.19 148 ALA A N 1
ATOM 1176 C CA . ALA A 1 148 ? 16.220 -1.161 -5.913 1.00 96.19 148 ALA A CA 1
ATOM 1177 C C . ALA A 1 148 ? 14.792 -1.213 -6.471 1.00 96.19 148 ALA A C 1
ATOM 1179 O O . ALA A 1 148 ? 13.827 -1.300 -5.710 1.00 96.19 148 ALA A O 1
ATOM 1180 N N . PHE A 1 149 ? 14.667 -1.221 -7.801 1.00 96.19 149 PHE A N 1
ATOM 1181 C CA . PHE A 1 149 ? 13.393 -1.378 -8.491 1.00 96.19 149 PHE A CA 1
ATOM 1182 C C . PHE A 1 149 ? 12.725 -2.710 -8.126 1.00 96.19 149 PHE A C 1
ATOM 1184 O O . PHE A 1 149 ? 11.560 -2.731 -7.727 1.00 96.19 149 PHE A O 1
ATOM 1191 N N . GLU A 1 150 ? 13.475 -3.812 -8.184 1.00 95.38 150 GLU A N 1
ATOM 1192 C CA . GLU A 1 150 ? 13.007 -5.140 -7.803 1.00 95.38 150 GLU A CA 1
ATOM 1193 C C . GLU A 1 150 ? 12.549 -5.170 -6.348 1.00 95.38 150 GLU A C 1
ATOM 1195 O O . GLU A 1 150 ? 11.410 -5.542 -6.085 1.00 95.38 150 GLU A O 1
ATOM 1200 N N . ARG A 1 151 ? 13.377 -4.724 -5.398 1.00 96.00 151 ARG A N 1
ATOM 1201 C CA . ARG A 1 151 ? 13.018 -4.706 -3.967 1.00 96.00 151 ARG A CA 1
ATOM 1202 C C . ARG A 1 151 ? 11.730 -3.935 -3.688 1.00 96.00 151 ARG A C 1
ATOM 1204 O O . ARG A 1 151 ? 10.970 -4.331 -2.803 1.00 96.00 151 ARG A O 1
ATOM 1211 N N . PHE A 1 152 ? 11.493 -2.849 -4.419 1.00 97.56 152 PHE A N 1
ATOM 1212 C CA . PHE A 1 152 ? 10.323 -2.010 -4.214 1.00 97.56 152 PHE A CA 1
ATOM 1213 C C . PHE A 1 152 ? 9.048 -2.606 -4.829 1.00 97.56 152 PHE A C 1
ATOM 1215 O O . PHE A 1 152 ? 8.026 -2.692 -4.143 1.00 97.56 152 PHE A O 1
ATOM 1222 N N . PHE A 1 153 ? 9.104 -3.027 -6.100 1.00 96.75 153 PHE A N 1
ATOM 1223 C CA . PHE A 1 153 ? 7.914 -3.370 -6.892 1.00 96.75 153 PHE A CA 1
ATOM 1224 C C . PHE A 1 153 ? 7.567 -4.858 -6.949 1.00 96.75 153 PHE A C 1
ATOM 1226 O O . PHE A 1 153 ? 6.414 -5.178 -7.260 1.00 96.75 153 PHE A O 1
ATOM 1233 N N . LYS A 1 154 ? 8.506 -5.769 -6.662 1.00 94.69 154 LYS A N 1
ATOM 1234 C CA . LYS A 1 154 ? 8.255 -7.213 -6.775 1.00 94.69 154 LYS A CA 1
ATOM 1235 C C . LYS A 1 154 ? 7.069 -7.680 -5.909 1.00 94.69 154 LYS A C 1
ATOM 1237 O O . LYS A 1 154 ? 6.732 -7.007 -4.929 1.00 94.69 154 LYS A O 1
ATOM 1242 N N . PRO A 1 155 ? 6.453 -8.833 -6.229 1.00 93.62 155 PRO A N 1
ATOM 1243 C CA . PRO A 1 155 ? 5.576 -9.528 -5.286 1.00 93.62 155 PRO A CA 1
ATOM 1244 C C . PRO A 1 155 ? 6.293 -9.757 -3.950 1.00 93.62 155 PRO A C 1
ATOM 1246 O O . PRO A 1 155 ? 7.477 -10.104 -3.948 1.00 93.62 155 PRO A O 1
ATOM 1249 N N . ASP A 1 156 ? 5.606 -9.517 -2.835 1.00 93.50 156 ASP A N 1
ATOM 1250 C CA . ASP A 1 156 ? 6.191 -9.534 -1.483 1.00 93.50 156 ASP A CA 1
ATOM 1251 C C . ASP A 1 156 ? 7.345 -8.516 -1.288 1.00 93.50 156 ASP A C 1
ATOM 1253 O O . ASP A 1 156 ? 8.187 -8.642 -0.395 1.00 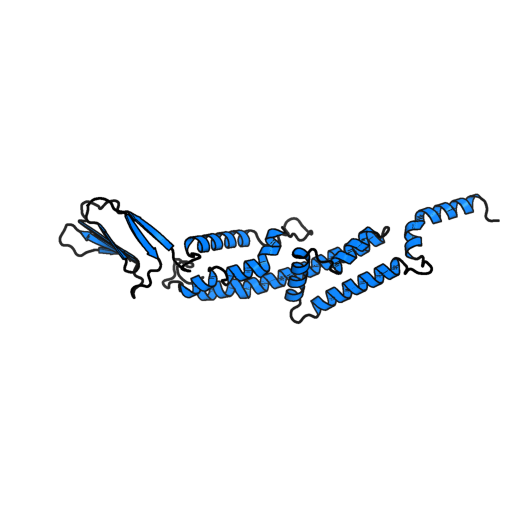93.50 156 ASP A O 1
ATOM 1257 N N . GLY A 1 157 ? 7.422 -7.496 -2.151 1.00 95.19 157 GLY A N 1
ATOM 1258 C CA . GLY A 1 157 ? 8.330 -6.354 -2.032 1.00 95.19 157 GLY A CA 1
ATOM 1259 C C . GLY A 1 157 ? 7.836 -5.312 -1.028 1.00 95.19 157 GLY A C 1
ATOM 1260 O O . GLY A 1 157 ? 6.829 -5.514 -0.348 1.00 95.19 157 GLY A O 1
ATOM 1261 N N . ILE A 1 158 ? 8.528 -4.172 -0.949 1.00 97.19 158 ILE A N 1
ATOM 1262 C CA . ILE A 1 158 ? 8.206 -3.092 0.006 1.00 97.19 158 ILE A CA 1
ATOM 1263 C C . ILE A 1 158 ? 6.751 -2.628 -0.148 1.00 97.19 158 ILE A C 1
ATOM 1265 O O . ILE A 1 158 ? 5.990 -2.627 0.820 1.00 97.19 158 ILE A O 1
ATOM 1269 N N . LEU A 1 159 ? 6.359 -2.261 -1.372 1.00 97.25 159 LEU A N 1
ATOM 1270 C CA . LEU A 1 159 ? 5.031 -1.710 -1.627 1.00 97.25 159 LEU A CA 1
ATOM 1271 C C . LEU A 1 159 ? 3.928 -2.761 -1.453 1.00 97.25 159 LEU A C 1
ATOM 1273 O O . LEU A 1 159 ? 2.889 -2.471 -0.866 1.00 97.25 159 LEU A O 1
ATOM 1277 N N . ASP A 1 160 ? 4.157 -3.976 -1.958 1.00 95.94 160 ASP A N 1
ATOM 1278 C CA . ASP A 1 160 ? 3.174 -5.061 -1.887 1.00 95.94 160 ASP A CA 1
ATOM 1279 C C . ASP A 1 160 ? 2.925 -5.491 -0.439 1.00 95.94 160 ASP A C 1
ATOM 1281 O O . ASP A 1 160 ? 1.783 -5.581 -0.001 1.00 95.94 160 ASP A O 1
ATOM 1285 N N . THR A 1 161 ? 3.996 -5.648 0.344 1.00 95.94 161 THR A N 1
ATOM 1286 C CA . THR A 1 161 ? 3.903 -6.005 1.765 1.00 95.94 161 THR A CA 1
ATOM 1287 C C . THR A 1 161 ? 3.074 -4.982 2.535 1.00 95.94 161 THR A C 1
ATOM 1289 O O . THR A 1 161 ? 2.175 -5.363 3.284 1.00 95.94 161 THR A O 1
ATOM 1292 N N . PHE A 1 162 ? 3.327 -3.685 2.322 1.00 95.56 162 PHE A N 1
ATOM 1293 C CA . PHE A 1 162 ? 2.553 -2.634 2.978 1.00 95.56 162 PHE A CA 1
ATOM 1294 C C . PHE A 1 162 ? 1.081 -2.668 2.555 1.00 95.56 162 PHE A C 1
ATOM 1296 O O . PHE A 1 162 ? 0.191 -2.569 3.400 1.00 95.56 162 PHE A O 1
ATOM 1303 N N . TYR A 1 163 ? 0.812 -2.835 1.257 1.00 94.44 163 TYR A N 1
ATOM 1304 C CA . TYR A 1 163 ? -0.552 -2.929 0.752 1.00 94.44 163 TYR A CA 1
ATOM 1305 C C . TYR A 1 163 ? -1.313 -4.090 1.404 1.00 94.44 163 TYR A C 1
ATOM 1307 O O . TYR A 1 163 ? -2.386 -3.865 1.964 1.00 94.44 163 TYR A O 1
ATOM 1315 N N . GLN A 1 164 ? -0.747 -5.301 1.400 1.00 93.31 164 GLN A N 1
ATOM 1316 C CA . GLN A 1 164 ? -1.401 -6.491 1.953 1.00 93.31 164 GLN A CA 1
ATOM 1317 C C . GLN A 1 164 ? -1.635 -6.381 3.463 1.00 93.31 164 GLN A C 1
ATOM 1319 O O . GLN A 1 164 ? -2.683 -6.794 3.952 1.00 93.31 164 GLN A O 1
ATOM 1324 N N . GLN A 1 165 ? -0.671 -5.831 4.206 1.00 90.94 165 GLN A N 1
ATOM 1325 C CA . GLN A 1 165 ? -0.740 -5.774 5.668 1.00 90.94 165 GLN A CA 1
ATOM 1326 C C . GLN A 1 165 ? -1.603 -4.624 6.183 1.00 90.94 165 GLN A C 1
ATOM 1328 O O . GLN A 1 165 ? -2.292 -4.790 7.186 1.00 90.94 165 GLN A O 1
ATOM 1333 N N . ASN A 1 166 ? -1.560 -3.464 5.525 1.00 89.56 166 ASN A N 1
ATOM 1334 C CA . ASN A 1 166 ? -2.119 -2.235 6.082 1.00 89.56 166 ASN A CA 1
ATOM 1335 C C . ASN A 1 166 ? -3.284 -1.678 5.267 1.00 89.56 166 ASN A C 1
ATOM 1337 O O . ASN A 1 166 ? -4.249 -1.233 5.867 1.00 89.56 166 ASN A O 1
ATOM 1341 N N . LEU A 1 167 ? -3.233 -1.698 3.931 1.00 90.31 167 LEU A N 1
ATOM 1342 C CA . LEU A 1 167 ? -4.209 -0.971 3.100 1.00 90.31 167 LEU A CA 1
ATOM 1343 C C . LEU A 1 167 ? -5.374 -1.836 2.628 1.00 90.31 167 LEU A C 1
ATOM 1345 O O . LEU A 1 167 ? -6.508 -1.361 2.580 1.00 90.31 167 LEU A O 1
ATOM 1349 N N . LYS A 1 168 ? -5.104 -3.099 2.283 1.00 90.19 168 LYS A N 1
ATOM 1350 C CA . LYS A 1 168 ? -6.068 -4.003 1.649 1.00 90.19 168 LYS A CA 1
ATOM 1351 C C . LYS A 1 168 ? -7.384 -4.073 2.416 1.00 90.19 168 LYS A C 1
ATOM 1353 O O . LYS A 1 168 ? -8.448 -3.926 1.830 1.00 90.19 168 LYS A O 1
ATOM 1358 N N . LEU A 1 169 ? -7.301 -4.232 3.732 1.00 86.56 169 LEU A N 1
ATOM 1359 C CA . LEU A 1 169 ? -8.476 -4.379 4.580 1.00 86.56 169 LEU A CA 1
ATOM 1360 C C . LEU A 1 169 ? -9.345 -3.116 4.629 1.00 86.56 169 LEU A C 1
ATOM 1362 O O . LEU A 1 169 ? -10.564 -3.220 4.708 1.00 86.56 169 LEU A O 1
ATOM 1366 N N . PHE A 1 170 ? -8.741 -1.929 4.559 1.00 85.25 170 PHE A N 1
ATOM 1367 C CA . PHE A 1 170 ? -9.481 -0.664 4.550 1.00 85.25 170 PHE A CA 1
ATOM 1368 C C . PHE A 1 170 ? -10.152 -0.417 3.203 1.00 85.25 170 PHE A C 1
ATOM 1370 O O . PHE A 1 170 ? -11.290 0.043 3.172 1.00 85.25 170 PHE A O 1
ATOM 1377 N N . ILE A 1 171 ? -9.456 -0.753 2.113 1.00 86.56 171 ILE A N 1
ATOM 1378 C CA . ILE A 1 171 ? -9.964 -0.618 0.745 1.00 86.56 171 ILE A CA 1
ATOM 1379 C C . ILE A 1 171 ? -11.115 -1.604 0.505 1.00 86.56 171 ILE A C 1
ATOM 1381 O O . ILE A 1 171 ? -12.168 -1.204 0.023 1.00 86.56 171 ILE A O 1
ATOM 1385 N N . ASP A 1 172 ? -10.954 -2.874 0.891 1.00 86.06 172 ASP A N 1
ATOM 1386 C CA . ASP A 1 172 ? -11.959 -3.919 0.650 1.00 86.06 172 ASP A CA 1
ATOM 1387 C C . ASP A 1 172 ? -13.258 -3.704 1.456 1.00 86.06 172 ASP A C 1
ATOM 1389 O O . ASP A 1 172 ? -14.321 -4.161 1.037 1.00 86.06 172 ASP A O 1
ATOM 1393 N N . ASN A 1 173 ? -13.186 -3.024 2.609 1.00 79.69 173 ASN A N 1
ATOM 1394 C CA . ASN A 1 173 ? -14.339 -2.758 3.481 1.00 79.69 173 ASN A CA 1
ATOM 1395 C C . ASN A 1 173 ? -14.967 -1.365 3.284 1.00 79.69 173 ASN A C 1
ATOM 1397 O O . ASN A 1 173 ? -15.870 -1.022 4.047 1.00 79.69 173 ASN A O 1
ATOM 1401 N N . ASP A 1 174 ? -14.494 -0.574 2.310 1.00 74.00 174 ASP A N 1
ATOM 1402 C CA . ASP A 1 174 ? -14.979 0.786 1.999 1.00 74.00 174 ASP A CA 1
ATOM 1403 C C . ASP A 1 174 ? -15.193 1.653 3.255 1.00 74.00 174 ASP A C 1
ATOM 1405 O O . ASP A 1 174 ? -16.257 2.225 3.513 1.00 74.00 174 ASP A O 1
ATOM 1409 N N . LEU A 1 175 ? -14.183 1.661 4.131 1.00 69.69 175 LEU A N 1
ATOM 1410 C CA . LEU A 1 175 ? -14.313 2.322 5.421 1.00 69.69 175 LEU A CA 1
ATOM 1411 C C . LEU A 1 175 ? -14.299 3.841 5.257 1.00 69.69 175 LEU A C 1
ATOM 1413 O O . LEU A 1 175 ? -13.330 4.430 4.775 1.00 69.69 175 LEU A O 1
ATOM 1417 N N . SER A 1 176 ? -15.355 4.473 5.764 1.00 65.56 176 SER A N 1
ATOM 1418 C CA . SER A 1 176 ? -15.477 5.921 5.900 1.00 65.56 176 SER A CA 1
ATOM 1419 C C . SER A 1 176 ? -15.609 6.315 7.372 1.00 65.56 176 SER A C 1
ATOM 1421 O O . SER A 1 176 ? -16.141 5.574 8.204 1.00 65.56 176 SER A O 1
ATOM 1423 N N . LEU A 1 177 ? -15.091 7.493 7.722 1.00 64.19 177 LEU A N 1
ATOM 1424 C CA . LEU A 1 177 ? -15.368 8.109 9.020 1.00 64.19 177 LEU A CA 1
ATOM 1425 C C . LEU A 1 177 ? -16.698 8.868 8.875 1.00 64.19 177 LEU A C 1
ATOM 1427 O O . LEU A 1 177 ? -16.747 9.847 8.139 1.00 64.19 177 LEU A O 1
ATOM 1431 N N . GLU A 1 178 ? -17.769 8.435 9.546 1.00 55.19 178 GLU A N 1
ATOM 1432 C CA . GLU A 1 178 ? -19.154 8.947 9.385 1.00 55.19 178 GLU A CA 1
ATOM 1433 C C . GLU A 1 178 ? -19.401 10.423 9.809 1.00 55.19 178 GLU A C 1
ATOM 1435 O O . GLU A 1 178 ? -20.523 10.795 10.137 1.00 55.19 178 GLU A O 1
ATOM 1440 N N . ASP A 1 179 ? -18.400 11.303 9.774 1.00 49.62 179 ASP A N 1
ATOM 1441 C CA . ASP A 1 179 ? -18.531 12.719 10.147 1.00 49.62 179 ASP A CA 1
ATOM 1442 C C . ASP A 1 179 ? -18.051 13.653 9.011 1.00 49.62 179 ASP A C 1
ATOM 1444 O O . ASP A 1 179 ? -16.942 14.187 9.035 1.00 49.62 179 ASP A O 1
ATOM 1448 N N . GLY A 1 180 ? -18.890 13.834 7.980 1.00 45.25 180 GLY A N 1
ATOM 1449 C CA . GLY A 1 180 ? -18.735 14.879 6.953 1.00 45.25 180 GLY A CA 1
ATOM 1450 C C . GLY A 1 180 ? -18.392 14.404 5.532 1.00 45.25 180 GLY A C 1
ATOM 1451 O O . GLY A 1 180 ? -17.767 13.368 5.326 1.00 45.25 180 GLY A O 1
ATOM 1452 N N . ASP A 1 181 ? -18.806 15.218 4.555 1.00 43.62 181 ASP A N 1
ATOM 1453 C CA . ASP A 1 181 ? -18.937 14.972 3.100 1.00 43.62 181 ASP A CA 1
ATOM 1454 C C . ASP A 1 181 ? -17.624 14.661 2.332 1.00 43.62 181 ASP A C 1
ATOM 1456 O O . ASP A 1 181 ? -17.569 14.802 1.115 1.00 43.62 181 ASP A O 1
ATOM 1460 N N . ASN A 1 182 ? -16.533 14.284 3.015 1.00 49.50 182 ASN A N 1
ATOM 1461 C CA . ASN A 1 182 ? -15.223 14.061 2.387 1.00 49.50 182 ASN A CA 1
ATOM 1462 C C . ASN A 1 182 ? -14.279 13.096 3.149 1.00 49.50 182 ASN A C 1
ATOM 1464 O O . ASN A 1 182 ? -13.058 13.204 3.030 1.00 49.50 182 ASN A O 1
ATOM 1468 N N . ASN A 1 183 ? -14.811 12.162 3.942 1.00 60.53 183 ASN A N 1
ATOM 1469 C CA . ASN A 1 183 ? -14.023 11.301 4.839 1.00 60.53 183 ASN A CA 1
ATOM 1470 C C . ASN A 1 183 ? -13.634 9.937 4.235 1.00 60.53 183 ASN A C 1
ATOM 1472 O O . ASN A 1 183 ? -13.961 8.877 4.778 1.00 60.53 183 ASN A O 1
ATOM 1476 N N . VAL A 1 184 ? -12.906 9.954 3.118 1.00 63.44 184 VAL A N 1
ATOM 1477 C CA . VAL A 1 184 ? -12.277 8.734 2.586 1.00 63.44 184 VAL A CA 1
ATOM 1478 C C . VAL A 1 184 ? -11.006 8.442 3.391 1.00 63.44 184 VAL A C 1
ATOM 1480 O O . VAL A 1 184 ? -10.111 9.284 3.444 1.00 63.44 184 VAL A O 1
ATOM 1483 N N . ILE A 1 185 ? -10.914 7.262 4.021 1.00 77.50 185 ILE A N 1
ATOM 1484 C CA . ILE A 1 185 ? -9.740 6.876 4.831 1.00 77.50 185 ILE A CA 1
ATOM 1485 C C . ILE A 1 185 ? -8.485 6.739 3.961 1.00 77.50 185 ILE A C 1
ATOM 1487 O O . ILE A 1 185 ? -7.400 7.157 4.362 1.00 77.50 185 ILE A O 1
ATOM 1491 N N . ILE A 1 186 ? -8.631 6.178 2.758 1.00 82.56 186 ILE A N 1
ATOM 1492 C CA . ILE A 1 186 ? -7.550 6.057 1.778 1.00 82.56 186 ILE A CA 1
ATOM 1493 C C . ILE A 1 186 ? -7.833 6.992 0.611 1.00 82.56 186 ILE A C 1
ATOM 1495 O O . ILE A 1 186 ? -8.821 6.837 -0.095 1.00 82.56 186 ILE A O 1
ATOM 1499 N N . ARG A 1 187 ? -6.950 7.961 0.380 1.00 85.00 187 ARG A N 1
ATOM 1500 C CA . ARG A 1 187 ? -7.131 8.936 -0.700 1.00 85.00 187 ARG A CA 1
ATOM 1501 C C . ARG A 1 187 ? -7.144 8.253 -2.076 1.00 85.00 187 ARG A C 1
ATOM 1503 O O . ARG A 1 187 ? -6.326 7.376 -2.348 1.00 85.00 187 ARG A O 1
ATOM 1510 N N . GLU A 1 188 ? -8.017 8.725 -2.962 1.00 85.94 188 GLU A N 1
ATOM 1511 C CA . GLU A 1 188 ? -8.194 8.190 -4.323 1.00 85.94 188 GLU A CA 1
ATOM 1512 C C . GLU A 1 188 ? -6.898 8.199 -5.153 1.00 85.94 188 GLU A C 1
ATOM 1514 O O . GLU A 1 188 ? -6.617 7.281 -5.920 1.00 85.94 188 GLU A O 1
ATOM 1519 N N . ASP A 1 189 ? -6.049 9.213 -4.973 1.00 87.75 189 ASP A N 1
ATOM 1520 C CA . ASP A 1 189 ? -4.765 9.279 -5.670 1.00 87.75 189 ASP A CA 1
ATOM 1521 C C . ASP A 1 189 ? -3.812 8.157 -5.241 1.00 87.75 189 ASP A C 1
ATOM 1523 O O . ASP A 1 189 ? -3.066 7.654 -6.077 1.00 87.75 189 ASP A O 1
ATOM 1527 N N . ILE A 1 190 ? -3.858 7.713 -3.981 1.00 89.12 190 ILE A N 1
ATOM 1528 C CA . ILE A 1 190 ? -3.087 6.553 -3.516 1.00 89.12 190 ILE A CA 1
ATOM 1529 C C . ILE A 1 190 ? -3.577 5.280 -4.207 1.00 89.12 190 ILE A C 1
ATOM 1531 O O . ILE A 1 190 ? -2.751 4.491 -4.664 1.00 89.12 190 ILE A O 1
ATOM 1535 N N . ILE A 1 191 ? -4.894 5.108 -4.351 1.00 90.69 191 ILE A N 1
ATOM 1536 C CA . ILE A 1 191 ? -5.488 3.967 -5.064 1.00 90.69 191 ILE A CA 1
ATOM 1537 C C . ILE A 1 191 ? -4.998 3.946 -6.520 1.00 90.69 191 ILE A C 1
ATOM 1539 O O . ILE A 1 191 ? -4.450 2.939 -6.971 1.00 90.69 191 ILE A O 1
ATOM 1543 N N . ALA A 1 192 ? -5.059 5.080 -7.221 1.00 93.31 192 ALA A N 1
ATOM 1544 C CA . ALA A 1 192 ? -4.561 5.191 -8.594 1.00 93.31 192 ALA A CA 1
ATOM 1545 C C . ALA A 1 192 ? -3.050 4.888 -8.724 1.00 93.31 192 ALA A C 1
ATOM 1547 O O . ALA A 1 192 ? -2.602 4.281 -9.708 1.00 93.31 192 ALA A O 1
ATOM 1548 N N . GLN A 1 193 ? -2.235 5.281 -7.736 1.00 92.25 193 GLN A N 1
ATOM 1549 C CA . GLN A 1 193 ? -0.808 4.936 -7.716 1.00 92.25 193 GLN A CA 1
ATOM 1550 C C . GLN A 1 193 ? -0.575 3.441 -7.458 1.00 92.25 193 GLN A C 1
ATOM 1552 O O . GLN A 1 193 ? 0.307 2.851 -8.086 1.00 92.25 193 GLN A O 1
ATOM 1557 N N . LEU A 1 194 ? -1.373 2.802 -6.597 1.00 93.88 194 LEU A N 1
ATOM 1558 C CA . LEU A 1 194 ? -1.308 1.355 -6.365 1.00 93.88 194 LEU A CA 1
ATOM 1559 C C . LEU A 1 194 ? -1.662 0.566 -7.630 1.00 93.88 194 LEU A C 1
ATOM 1561 O O . LEU A 1 194 ? -0.956 -0.382 -7.971 1.00 93.88 194 LEU A O 1
ATOM 1565 N N . GLU A 1 195 ? -2.681 0.990 -8.380 1.00 94.56 195 GLU A N 1
ATOM 1566 C CA . GLU A 1 195 ? -3.007 0.389 -9.680 1.00 94.56 195 GLU A CA 1
ATOM 1567 C C . GLU A 1 195 ? -1.869 0.546 -10.694 1.00 94.56 195 GLU A C 1
ATOM 1569 O O . GLU A 1 195 ? -1.557 -0.371 -11.457 1.00 94.56 195 GLU A O 1
ATOM 1574 N N . THR A 1 196 ? -1.221 1.712 -10.707 1.00 95.62 196 THR A N 1
ATOM 1575 C CA . THR A 1 196 ? -0.062 1.962 -11.571 1.00 95.62 196 THR A CA 1
ATOM 1576 C C . THR A 1 196 ? 1.098 1.042 -11.198 1.00 95.62 196 THR A C 1
ATOM 1578 O O . THR A 1 196 ? 1.704 0.423 -12.073 1.00 95.62 196 THR A O 1
ATOM 1581 N N . ALA A 1 197 ? 1.371 0.881 -9.904 1.00 95.38 197 ALA A N 1
ATOM 1582 C CA . ALA A 1 197 ? 2.386 -0.042 -9.421 1.00 95.38 197 ALA A CA 1
ATOM 1583 C C . ALA A 1 197 ? 2.050 -1.509 -9.731 1.00 95.38 197 ALA A C 1
ATOM 1585 O O . ALA A 1 197 ? 2.951 -2.280 -10.061 1.00 95.38 197 ALA A O 1
ATOM 1586 N N . GLN A 1 198 ? 0.770 -1.891 -9.696 1.00 94.94 198 GLN A N 1
ATOM 1587 C CA . GLN A 1 198 ? 0.330 -3.221 -10.114 1.00 94.94 198 GLN A CA 1
ATOM 1588 C C . GLN A 1 198 ? 0.605 -3.457 -11.605 1.00 94.94 198 GLN A C 1
ATOM 1590 O O . GLN A 1 198 ? 1.160 -4.492 -11.959 1.00 94.94 198 GLN A O 1
ATOM 1595 N N . LYS A 1 199 ? 0.329 -2.479 -12.477 1.00 95.44 199 LYS A N 1
ATOM 1596 C CA . LYS A 1 199 ? 0.668 -2.576 -13.910 1.00 95.44 199 LYS A CA 1
ATOM 1597 C C . LYS A 1 199 ? 2.171 -2.728 -14.137 1.00 95.44 199 LYS A C 1
ATOM 1599 O O . LYS A 1 199 ? 2.585 -3.543 -14.955 1.00 95.44 199 LYS A O 1
ATOM 1604 N N . ILE A 1 200 ? 2.993 -1.968 -13.406 1.00 95.12 200 ILE A N 1
ATOM 1605 C CA . ILE A 1 200 ? 4.457 -2.122 -13.433 1.00 95.12 200 ILE A CA 1
ATOM 1606 C C . ILE A 1 200 ? 4.828 -3.559 -13.051 1.00 95.12 200 ILE A C 1
ATOM 1608 O O . ILE A 1 200 ? 5.619 -4.198 -13.746 1.00 95.12 200 ILE A O 1
ATOM 1612 N N . ARG A 1 201 ? 4.224 -4.089 -11.983 1.00 94.06 201 ARG A N 1
ATOM 1613 C CA . ARG A 1 201 ? 4.468 -5.457 -11.530 1.00 94.06 201 ARG A CA 1
ATOM 1614 C C . ARG A 1 201 ? 4.128 -6.490 -12.603 1.00 94.06 201 ARG A C 1
ATOM 1616 O O . ARG A 1 201 ? 4.953 -7.346 -12.895 1.00 94.06 201 ARG A O 1
ATOM 1623 N N . ASP A 1 202 ? 2.955 -6.369 -13.214 1.00 92.62 202 ASP A N 1
ATOM 1624 C CA . ASP A 1 202 ? 2.460 -7.307 -14.224 1.00 92.62 202 ASP A CA 1
ATOM 1625 C C . ASP A 1 202 ? 3.304 -7.303 -15.511 1.00 92.62 202 ASP A C 1
ATOM 1627 O O . ASP A 1 202 ? 3.411 -8.326 -16.185 1.00 92.62 202 ASP A O 1
ATOM 1631 N N . ILE A 1 203 ? 3.917 -6.164 -15.857 1.00 92.81 203 ILE A N 1
ATOM 1632 C CA . ILE A 1 203 ? 4.774 -6.023 -17.045 1.00 92.81 203 ILE A CA 1
ATOM 1633 C C . ILE A 1 203 ? 6.181 -6.579 -16.801 1.00 92.81 203 ILE A C 1
ATOM 1635 O O . ILE A 1 203 ? 6.758 -7.212 -17.691 1.00 92.81 203 ILE A O 1
ATOM 1639 N N . PHE A 1 204 ? 6.754 -6.287 -15.631 1.00 93.19 204 PHE A N 1
ATOM 1640 C CA . PHE A 1 204 ? 8.176 -6.501 -15.368 1.00 93.19 204 PHE A CA 1
ATOM 1641 C C . PHE A 1 204 ? 8.482 -7.723 -14.508 1.00 93.19 204 PHE A C 1
ATOM 1643 O O . PHE A 1 204 ? 9.639 -8.127 -14.469 1.00 93.19 204 PHE A O 1
ATOM 1650 N N . PHE A 1 205 ? 7.505 -8.320 -13.826 1.00 93.12 205 PHE A N 1
ATOM 1651 C CA . PHE A 1 205 ? 7.742 -9.476 -12.965 1.00 93.12 205 PHE A CA 1
ATOM 1652 C C . PHE A 1 205 ? 6.943 -10.682 -13.435 1.00 93.12 205 PHE A C 1
ATOM 1654 O O . PHE A 1 205 ? 5.726 -10.641 -13.601 1.00 93.12 205 PHE A O 1
ATOM 1661 N N . SER A 1 206 ? 7.637 -11.806 -13.571 1.00 85.81 206 SER A N 1
ATOM 1662 C CA . SER A 1 206 ? 7.028 -13.102 -13.844 1.00 85.81 206 SER A CA 1
ATOM 1663 C C . SER A 1 206 ? 7.136 -14.009 -12.619 1.00 85.81 206 SER A C 1
ATOM 1665 O O . SER A 1 206 ? 8.133 -13.995 -11.898 1.00 85.81 206 SER A O 1
ATOM 1667 N N . LYS A 1 207 ? 6.130 -14.867 -12.403 1.00 76.38 207 LYS A N 1
ATOM 1668 C CA . LYS A 1 207 ? 6.124 -15.815 -11.271 1.00 76.38 207 LYS A CA 1
ATOM 1669 C C . LYS A 1 207 ? 7.281 -16.822 -11.302 1.00 76.38 207 LYS A C 1
ATOM 1671 O O . LYS A 1 207 ? 7.612 -17.379 -10.265 1.00 76.38 207 LYS A O 1
ATOM 1676 N N . GLN A 1 208 ? 7.842 -17.099 -12.481 1.00 76.12 208 GLN A N 1
ATOM 1677 C CA . GLN A 1 208 ? 8.871 -18.129 -12.667 1.00 76.12 208 GLN A CA 1
ATOM 1678 C C . GLN A 1 208 ? 10.293 -17.566 -12.609 1.00 76.12 208 GLN A C 1
ATOM 1680 O O . GLN A 1 208 ? 11.161 -18.209 -12.028 1.00 76.12 208 GLN A O 1
ATOM 1685 N N . ASN A 1 209 ? 10.526 -16.380 -13.183 1.00 73.31 209 ASN A N 1
ATOM 1686 C CA . ASN A 1 209 ? 11.878 -15.862 -13.408 1.00 73.31 209 ASN A CA 1
ATOM 1687 C C . ASN A 1 209 ? 12.175 -14.555 -12.653 1.00 73.31 209 ASN A C 1
ATOM 1689 O O . ASN A 1 209 ? 13.265 -14.015 -12.805 1.00 73.31 209 ASN A O 1
ATOM 1693 N N . GLY A 1 210 ? 11.237 -14.039 -11.849 1.00 86.31 210 GLY A N 1
ATOM 1694 C CA . GLY A 1 210 ? 11.412 -12.758 -11.160 1.00 86.31 210 GLY A CA 1
ATOM 1695 C C . GLY A 1 210 ? 11.351 -11.583 -12.136 1.00 86.31 210 GLY A C 1
ATOM 1696 O O . GLY A 1 210 ? 10.487 -11.570 -13.020 1.00 86.31 210 GLY A O 1
ATOM 1697 N N . LEU A 1 211 ? 12.239 -10.600 -11.959 1.00 91.12 211 LEU A N 1
ATOM 1698 C CA . LEU A 1 211 ? 12.348 -9.430 -12.832 1.00 91.12 211 LEU A CA 1
ATOM 1699 C C . LEU A 1 211 ? 12.757 -9.842 -14.256 1.00 91.12 211 LEU A C 1
ATOM 1701 O O . LEU A 1 211 ? 13.852 -10.351 -14.485 1.00 91.12 211 LEU A O 1
ATOM 1705 N N . GLY A 1 212 ? 11.888 -9.580 -15.224 1.00 90.31 212 GLY A N 1
ATOM 1706 C CA . GLY A 1 212 ? 12.145 -9.816 -16.634 1.00 90.31 212 GLY A CA 1
ATOM 1707 C C . GLY A 1 212 ? 10.888 -9.684 -17.483 1.00 90.31 212 GLY A C 1
ATOM 1708 O O . GLY A 1 212 ? 9.800 -10.100 -17.091 1.00 90.31 212 GLY A O 1
ATOM 1709 N N . THR A 1 213 ? 11.053 -9.135 -18.681 1.00 90.62 213 THR A N 1
ATOM 1710 C CA . THR A 1 213 ? 10.006 -9.009 -19.689 1.00 90.62 213 THR A CA 1
ATOM 1711 C C . THR A 1 213 ? 10.526 -9.466 -21.046 1.00 90.62 213 THR A C 1
ATOM 1713 O O . THR A 1 213 ? 11.705 -9.309 -21.366 1.00 90.62 213 THR A O 1
ATOM 1716 N N . SER A 1 214 ? 9.646 -10.051 -21.853 1.00 90.44 214 SER A N 1
ATOM 1717 C CA . SER A 1 214 ? 9.960 -10.482 -23.214 1.00 90.44 214 SER A CA 1
ATOM 1718 C C . SER A 1 214 ? 9.090 -9.729 -24.201 1.00 90.44 214 SER A C 1
ATOM 1720 O O . SER A 1 214 ? 7.872 -9.672 -24.033 1.00 90.44 214 SER A O 1
ATOM 1722 N N . PHE A 1 215 ? 9.694 -9.205 -25.257 1.00 92.50 215 PHE A N 1
ATOM 1723 C CA . PHE A 1 215 ? 8.985 -8.468 -26.294 1.00 92.50 215 PHE A CA 1
ATOM 1724 C C . PHE A 1 215 ? 9.533 -8.815 -27.674 1.00 92.50 215 PHE A C 1
ATOM 1726 O O . PHE A 1 215 ? 10.576 -9.449 -27.820 1.00 92.50 215 PHE A O 1
ATOM 1733 N N . ALA A 1 216 ? 8.790 -8.432 -28.703 1.00 94.75 216 ALA A N 1
ATOM 1734 C CA . ALA A 1 216 ? 9.151 -8.675 -30.086 1.00 94.75 216 ALA A CA 1
ATOM 1735 C C . ALA A 1 216 ? 9.457 -7.350 -30.788 1.00 94.75 216 ALA A C 1
ATOM 1737 O O . ALA A 1 216 ? 8.715 -6.380 -30.642 1.00 94.75 216 ALA A O 1
ATOM 1738 N N . VAL A 1 217 ? 10.535 -7.320 -31.566 1.00 93.81 217 VAL A N 1
ATOM 1739 C CA . VAL A 1 217 ? 10.914 -6.195 -32.422 1.00 93.81 217 VAL A CA 1
ATOM 1740 C C . VAL A 1 217 ? 10.833 -6.651 -33.867 1.00 93.81 217 VAL A C 1
ATOM 1742 O O . VAL A 1 217 ? 11.538 -7.573 -34.274 1.00 93.81 217 VAL A O 1
ATOM 1745 N N . GLU A 1 218 ? 9.979 -6.005 -34.653 1.00 93.38 218 GLU A N 1
ATOM 1746 C CA . GLU A 1 218 ? 9.865 -6.263 -36.085 1.00 93.38 218 GLU A CA 1
ATOM 1747 C C . GLU A 1 218 ? 10.646 -5.225 -36.888 1.00 93.38 218 GLU A C 1
ATOM 1749 O O . GLU A 1 218 ? 10.558 -4.015 -36.667 1.00 93.38 218 GLU A O 1
ATOM 1754 N N . THR A 1 219 ? 11.420 -5.714 -37.849 1.00 90.69 219 THR A N 1
ATOM 1755 C CA . THR A 1 219 ? 12.105 -4.864 -38.820 1.00 90.69 219 THR A CA 1
ATOM 1756 C C . THR A 1 219 ? 11.106 -4.385 -39.870 1.00 90.69 219 THR A C 1
ATOM 1758 O O . THR A 1 219 ? 10.411 -5.195 -40.470 1.00 90.69 219 THR A O 1
ATOM 1761 N N . VAL A 1 220 ? 11.006 -3.068 -40.085 1.00 89.44 220 VAL A N 1
ATOM 1762 C CA . VAL A 1 220 ? 9.953 -2.486 -40.942 1.00 89.44 220 VAL A CA 1
ATOM 1763 C C . VAL A 1 220 ? 10.480 -2.078 -42.316 1.00 89.44 220 VAL A C 1
ATOM 1765 O O . VAL A 1 220 ? 10.033 -2.598 -43.333 1.00 89.44 220 VAL A O 1
ATOM 1768 N N . SER A 1 221 ? 11.381 -1.093 -42.368 1.00 89.56 221 SER A N 1
ATOM 1769 C CA . SER A 1 221 ? 12.003 -0.608 -43.607 1.00 89.56 221 SER A CA 1
ATOM 1770 C C . SER A 1 221 ? 13.215 0.278 -43.303 1.00 89.56 221 SER A C 1
ATOM 1772 O O . SER A 1 221 ? 13.389 0.755 -42.180 1.00 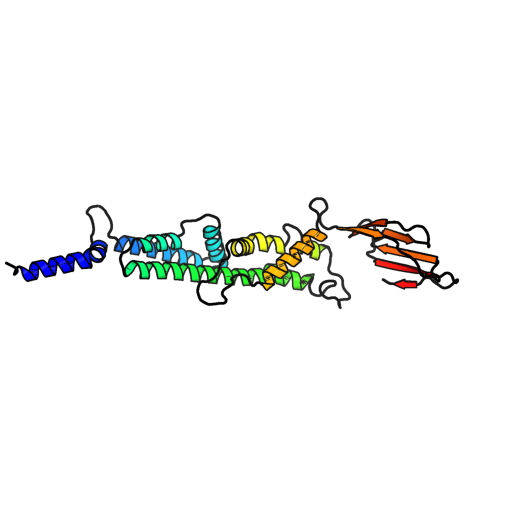89.56 221 SER A O 1
ATOM 1774 N N . LEU A 1 222 ? 14.057 0.520 -44.312 1.00 89.75 222 LEU A N 1
ATOM 1775 C CA . LEU A 1 222 ? 15.150 1.494 -44.251 1.00 89.75 222 LEU A CA 1
ATOM 1776 C C . LEU A 1 222 ? 14.979 2.548 -45.337 1.00 89.75 222 LEU A C 1
ATOM 1778 O O . LEU A 1 222 ? 14.574 2.246 -46.457 1.00 89.75 222 LEU A O 1
ATOM 1782 N N . SER A 1 223 ? 15.362 3.785 -45.027 1.00 89.62 223 SER A N 1
ATOM 1783 C CA . SER A 1 223 ? 15.457 4.839 -46.034 1.00 89.62 223 SER A CA 1
ATOM 1784 C C . SER A 1 223 ? 16.496 4.479 -47.101 1.00 89.62 223 SER A C 1
ATOM 1786 O O . SER A 1 223 ? 17.521 3.865 -46.806 1.00 89.62 223 SER A O 1
ATOM 1788 N N . GLY A 1 224 ? 16.263 4.888 -48.354 1.00 88.19 224 GLY A N 1
ATOM 1789 C CA . GLY A 1 224 ? 17.089 4.482 -49.505 1.00 88.19 224 GLY A CA 1
ATOM 1790 C C . GLY A 1 224 ? 18.570 4.887 -49.434 1.00 88.19 224 GLY A C 1
ATOM 1791 O O . GLY A 1 224 ? 19.391 4.378 -50.189 1.00 88.19 224 GLY A O 1
ATOM 1792 N N . ASN A 1 225 ? 18.943 5.775 -48.507 1.00 89.38 225 ASN A N 1
ATOM 1793 C CA . ASN A 1 225 ? 20.333 6.159 -48.249 1.00 89.38 225 ASN A CA 1
ATOM 1794 C C . ASN A 1 225 ? 21.000 5.358 -47.109 1.00 89.38 225 ASN A C 1
ATOM 1796 O O . ASN A 1 225 ? 22.104 5.710 -46.678 1.00 89.38 225 ASN A O 1
ATOM 1800 N N . LYS A 1 226 ? 20.342 4.317 -46.584 1.00 91.31 226 LYS A N 1
ATOM 1801 C CA . LYS A 1 226 ? 20.858 3.392 -45.565 1.00 91.31 226 LYS A CA 1
ATOM 1802 C C . LYS A 1 226 ? 20.842 1.973 -46.109 1.00 91.31 226 LYS A C 1
ATOM 1804 O O . LYS A 1 226 ? 19.837 1.532 -46.646 1.00 91.31 226 LYS A O 1
ATOM 1809 N N . ARG A 1 227 ? 21.948 1.250 -45.932 1.00 90.88 227 ARG A N 1
ATOM 1810 C CA . ARG A 1 227 ? 22.077 -0.148 -46.374 1.00 90.88 227 ARG A CA 1
ATOM 1811 C C . ARG A 1 227 ? 21.885 -1.165 -45.254 1.00 90.88 227 ARG A C 1
ATOM 1813 O O . ARG A 1 227 ? 21.629 -2.324 -45.543 1.00 90.88 227 ARG A O 1
ATOM 1820 N N . ARG A 1 228 ? 22.070 -0.758 -43.992 1.00 92.44 228 ARG A N 1
ATOM 1821 C CA . ARG A 1 228 ? 21.983 -1.650 -42.829 1.00 92.44 228 ARG A CA 1
ATOM 1822 C C . ARG A 1 228 ? 21.662 -0.875 -41.551 1.00 92.44 228 ARG A C 1
ATOM 1824 O O . ARG A 1 228 ? 22.155 0.243 -41.383 1.00 92.44 228 ARG A O 1
ATOM 1831 N N . SER A 1 229 ? 20.885 -1.471 -40.656 1.00 93.44 229 SER A N 1
ATOM 1832 C CA . SER A 1 229 ? 20.663 -1.008 -39.286 1.00 93.44 229 SER A CA 1
ATOM 1833 C C . SER A 1 229 ? 20.938 -2.127 -38.300 1.00 93.44 229 SER A C 1
ATOM 1835 O O . SER A 1 229 ? 20.511 -3.253 -38.533 1.00 93.44 229 SER A O 1
ATOM 1837 N N . VAL A 1 230 ? 21.596 -1.802 -37.194 1.00 93.50 230 VAL A N 1
ATOM 1838 C CA . VAL A 1 230 ? 21.849 -2.736 -36.097 1.00 93.50 230 VAL A CA 1
ATOM 1839 C C . VAL A 1 230 ? 21.332 -2.109 -34.811 1.00 93.50 230 VAL A C 1
ATOM 1841 O O . VAL A 1 230 ? 21.850 -1.076 -34.388 1.00 93.50 230 VAL A O 1
ATOM 1844 N N . LEU A 1 231 ? 20.310 -2.717 -34.216 1.00 93.00 231 LEU A N 1
ATOM 1845 C CA . LEU A 1 231 ? 19.825 -2.397 -32.877 1.00 93.00 231 LEU A CA 1
ATOM 1846 C C . LEU A 1 231 ? 20.493 -3.352 -31.885 1.00 93.00 231 LEU A C 1
ATOM 1848 O O . LEU A 1 231 ? 20.333 -4.561 -32.003 1.00 93.00 231 LEU A O 1
ATOM 1852 N N . ASN A 1 232 ? 21.251 -2.809 -30.940 1.00 90.75 232 ASN A N 1
ATOM 1853 C CA . ASN A 1 232 ? 21.802 -3.522 -29.797 1.00 90.75 232 ASN A CA 1
ATOM 1854 C C . ASN A 1 232 ? 20.945 -3.204 -28.569 1.00 90.75 232 ASN A C 1
ATOM 1856 O O . ASN A 1 232 ? 20.808 -2.029 -28.235 1.00 90.75 232 ASN A O 1
ATOM 1860 N N . LEU A 1 233 ? 20.372 -4.224 -27.936 1.00 90.19 233 LEU A N 1
ATOM 1861 C CA . LEU A 1 233 ? 19.649 -4.114 -26.668 1.00 90.19 233 LEU A CA 1
ATOM 1862 C C . LEU A 1 233 ? 20.231 -5.134 -25.692 1.00 90.19 233 LEU A C 1
ATOM 1864 O O . LEU A 1 233 ? 19.991 -6.337 -25.828 1.00 90.19 233 LEU A O 1
ATOM 1868 N N . ASP A 1 234 ? 21.051 -4.656 -24.757 1.00 86.00 234 ASP A N 1
ATOM 1869 C CA . ASP A 1 234 ? 21.744 -5.475 -23.754 1.00 86.00 234 ASP A CA 1
ATOM 1870 C C . ASP A 1 234 ? 22.475 -6.678 -24.386 1.00 86.00 234 ASP A C 1
ATOM 1872 O O . ASP A 1 234 ? 22.358 -7.832 -23.967 1.00 86.00 234 ASP A O 1
ATOM 1876 N N . GLY A 1 235 ? 23.181 -6.433 -25.494 1.00 87.56 235 GLY A N 1
ATOM 1877 C CA . GLY A 1 235 ? 23.949 -7.446 -26.221 1.00 87.56 235 GLY A CA 1
ATOM 1878 C C . GLY A 1 235 ? 23.142 -8.316 -27.191 1.00 87.56 235 GLY A C 1
ATOM 1879 O O . GLY A 1 235 ? 23.745 -9.128 -27.902 1.00 87.56 235 GLY A O 1
ATOM 1880 N N . GLN A 1 236 ? 21.817 -8.156 -27.265 1.00 90.69 236 GLN A N 1
ATOM 1881 C CA . GLN A 1 236 ? 20.977 -8.786 -28.286 1.00 90.69 236 GLN A CA 1
ATOM 1882 C C . GLN A 1 236 ? 20.945 -7.900 -29.535 1.00 90.69 236 GLN A C 1
ATOM 1884 O O . GLN A 1 236 ? 20.445 -6.776 -29.505 1.00 90.69 236 GLN A O 1
ATOM 1889 N N . LEU A 1 237 ? 21.505 -8.405 -30.638 1.00 90.19 237 LEU A N 1
ATOM 1890 C CA . LEU A 1 237 ? 21.627 -7.665 -31.893 1.00 90.19 237 LEU A CA 1
ATOM 1891 C C . LEU A 1 237 ? 20.480 -8.005 -32.849 1.00 90.19 237 LEU A C 1
ATOM 1893 O O . LEU A 1 237 ? 20.327 -9.156 -33.254 1.00 90.19 237 LEU A O 1
ATOM 1897 N N . VAL A 1 238 ? 19.739 -6.986 -33.276 1.00 92.50 238 VAL A N 1
ATOM 1898 C CA . VAL A 1 238 ? 18.753 -7.061 -34.359 1.00 92.50 238 VAL A CA 1
ATOM 1899 C C . VAL A 1 238 ? 19.319 -6.331 -35.574 1.00 92.50 238 VAL A C 1
ATOM 1901 O O . VAL A 1 238 ? 19.449 -5.107 -35.583 1.00 92.50 238 VAL A O 1
ATOM 1904 N N . ASP A 1 239 ? 19.694 -7.095 -36.596 1.00 92.56 239 ASP A N 1
ATOM 1905 C CA . ASP A 1 239 ? 20.339 -6.605 -37.815 1.00 92.56 239 ASP A CA 1
ATOM 1906 C C . ASP A 1 239 ? 19.393 -6.645 -39.018 1.00 92.56 239 ASP A C 1
ATOM 1908 O O . ASP A 1 239 ? 18.768 -7.667 -39.290 1.00 92.56 239 ASP A O 1
ATOM 1912 N N . TYR A 1 240 ? 19.303 -5.556 -39.772 1.00 94.00 240 TYR A N 1
ATOM 1913 C CA . TYR A 1 240 ? 18.441 -5.460 -40.944 1.00 94.00 240 TYR A CA 1
ATOM 1914 C C . TYR A 1 240 ? 19.137 -4.756 -42.107 1.00 94.00 240 TYR A C 1
ATOM 1916 O O . TYR A 1 240 ? 19.687 -3.671 -41.939 1.00 94.00 240 TYR A O 1
ATOM 1924 N N . SER A 1 241 ? 19.083 -5.349 -43.303 1.00 91.12 241 SER A N 1
ATOM 1925 C CA . SER A 1 241 ? 19.829 -4.912 -44.495 1.00 91.12 241 SER A CA 1
ATOM 1926 C C . SER A 1 241 ? 18.966 -4.783 -45.762 1.00 91.12 241 SER A C 1
ATOM 1928 O O . SER A 1 241 ? 19.391 -5.162 -46.849 1.00 91.12 241 SER A O 1
ATOM 1930 N N . GLN A 1 242 ? 17.748 -4.233 -45.633 1.00 79.44 242 GLN A N 1
ATOM 1931 C CA . GLN A 1 242 ? 16.768 -4.094 -46.734 1.00 79.44 242 GLN A CA 1
ATOM 1932 C C . GLN A 1 242 ? 16.305 -5.433 -47.346 1.00 79.44 242 GLN A C 1
ATOM 1934 O O . GLN A 1 242 ? 16.023 -5.533 -48.539 1.00 79.44 242 GLN A O 1
ATOM 1939 N N . GLY A 1 243 ? 16.221 -6.471 -46.512 1.00 80.44 243 GLY A N 1
ATOM 1940 C CA . GLY A 1 243 ? 15.665 -7.773 -46.874 1.00 80.44 243 GLY A CA 1
ATOM 1941 C C . GLY A 1 243 ? 14.184 -7.908 -46.514 1.00 80.44 243 GLY A C 1
ATOM 1942 O O . GLY A 1 243 ? 13.473 -6.926 -46.306 1.00 80.44 243 GLY A O 1
ATOM 1943 N N . ARG A 1 244 ? 13.725 -9.158 -46.398 1.00 84.94 244 ARG A N 1
ATOM 1944 C CA . ARG A 1 244 ? 12.406 -9.450 -45.827 1.00 84.94 244 ARG A CA 1
ATOM 1945 C C . ARG A 1 244 ? 12.355 -8.987 -44.374 1.00 84.94 244 ARG A C 1
ATOM 1947 O O . ARG A 1 244 ? 13.319 -9.180 -43.632 1.00 84.94 244 ARG A O 1
ATOM 1954 N N . ASN A 1 245 ? 11.216 -8.426 -43.994 1.00 87.38 245 ASN A N 1
ATOM 1955 C CA . ASN A 1 245 ? 10.914 -8.127 -42.605 1.00 87.38 245 ASN A CA 1
ATOM 1956 C C . ASN A 1 245 ? 10.929 -9.428 -41.804 1.00 87.38 245 ASN A C 1
ATOM 1958 O O . ASN A 1 245 ? 10.488 -10.478 -42.280 1.00 87.38 245 ASN A O 1
ATOM 1962 N N . TYR A 1 246 ? 11.473 -9.346 -40.604 1.00 90.25 246 TYR A N 1
ATOM 1963 C CA . TYR A 1 246 ? 11.474 -10.428 -39.638 1.00 90.25 246 TYR A CA 1
ATOM 1964 C C . TYR A 1 246 ? 11.305 -9.860 -38.234 1.00 90.25 246 TYR A C 1
ATOM 1966 O O . TYR A 1 246 ? 11.651 -8.703 -37.961 1.00 90.25 246 TYR A O 1
ATOM 1974 N N . THR A 1 247 ? 10.796 -10.715 -37.358 1.00 94.75 247 THR A N 1
ATOM 1975 C CA . THR A 1 247 ? 10.533 -10.416 -35.958 1.00 94.75 247 THR A CA 1
ATOM 1976 C C . THR A 1 247 ? 11.598 -11.079 -35.093 1.00 94.75 247 THR A C 1
ATOM 1978 O O . THR A 1 247 ? 11.779 -12.295 -35.146 1.00 94.75 247 THR A O 1
ATOM 1981 N N . ALA A 1 248 ? 12.313 -10.282 -34.304 1.00 93.38 248 ALA A N 1
ATOM 1982 C CA . ALA A 1 248 ? 13.238 -10.749 -33.282 1.00 93.38 248 ALA A CA 1
ATOM 1983 C C . ALA A 1 248 ? 12.539 -10.756 -31.919 1.00 93.38 248 ALA A C 1
ATOM 1985 O O . ALA A 1 248 ? 11.927 -9.761 -31.539 1.00 93.38 248 ALA A O 1
ATOM 1986 N N . HIS A 1 249 ? 12.649 -11.854 -31.175 1.00 94.06 249 HIS A N 1
ATOM 1987 C CA . HIS A 1 249 ? 12.190 -11.927 -29.788 1.00 94.06 249 HIS A CA 1
ATOM 1988 C C . HIS A 1 249 ? 13.350 -11.586 -28.856 1.00 94.06 249 HIS A C 1
ATOM 1990 O O . HIS A 1 249 ? 14.416 -12.190 -28.961 1.00 94.06 249 HIS A O 1
ATOM 1996 N N . LEU A 1 250 ? 13.135 -10.615 -27.974 1.00 92.00 250 LEU A N 1
ATOM 1997 C CA . LEU A 1 250 ? 14.128 -10.067 -27.060 1.00 92.00 250 LEU A CA 1
ATOM 1998 C C . LEU A 1 250 ? 13.654 -10.203 -25.614 1.00 92.00 250 LEU A C 1
ATOM 2000 O O . LEU A 1 250 ? 12.450 -10.235 -25.346 1.00 92.00 250 LEU A O 1
ATOM 2004 N N . VAL A 1 251 ? 14.608 -10.246 -24.688 1.00 90.19 251 VAL A N 1
ATOM 2005 C CA . VAL A 1 251 ? 14.355 -10.274 -23.241 1.00 90.19 251 VAL A CA 1
ATOM 2006 C C . VAL A 1 251 ? 15.076 -9.111 -22.567 1.00 90.19 251 VAL A C 1
ATOM 2008 O O . VAL A 1 251 ? 16.213 -8.809 -22.919 1.00 90.19 251 VAL A O 1
ATOM 2011 N N . TRP A 1 252 ? 14.430 -8.465 -21.600 1.00 89.44 252 TRP A N 1
ATOM 2012 C CA . TRP A 1 252 ? 15.024 -7.418 -20.772 1.00 89.44 252 TRP A CA 1
ATOM 2013 C C . TRP A 1 252 ? 14.694 -7.647 -19.288 1.00 89.44 252 TRP A C 1
ATOM 2015 O O . TRP A 1 252 ? 13.540 -7.956 -18.992 1.00 89.44 252 TRP A O 1
ATOM 2025 N N . PRO A 1 253 ? 15.640 -7.461 -18.352 1.00 88.88 253 PRO A N 1
ATOM 2026 C CA . PRO A 1 253 ? 17.061 -7.210 -18.597 1.00 88.88 253 PRO A CA 1
ATOM 2027 C C . PRO A 1 253 ? 17.771 -8.476 -19.105 1.00 88.88 253 PRO A C 1
ATOM 2029 O O . PRO A 1 253 ? 17.390 -9.593 -18.754 1.00 88.88 253 PRO A O 1
ATOM 2032 N N . ASN A 1 254 ? 18.814 -8.317 -19.926 1.00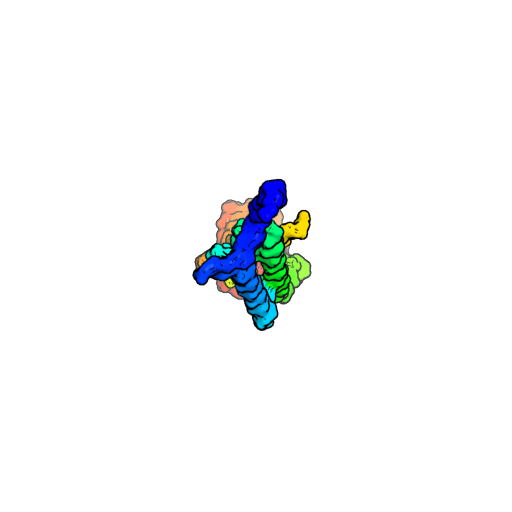 84.69 254 ASN A N 1
ATOM 2033 C CA . ASN A 1 254 ? 19.657 -9.442 -20.347 1.00 84.69 254 ASN A CA 1
ATOM 2034 C C . ASN A 1 254 ? 20.971 -9.462 -19.552 1.00 84.69 254 ASN A C 1
ATOM 2036 O O . ASN A 1 254 ? 21.866 -8.657 -19.783 1.00 84.69 254 ASN A O 1
ATOM 2040 N N . ASN A 1 255 ? 21.106 -10.422 -18.638 1.00 71.25 255 ASN A N 1
ATOM 2041 C CA . ASN A 1 255 ? 22.252 -10.555 -17.731 1.00 71.25 255 ASN A CA 1
ATOM 2042 C C . ASN A 1 255 ? 23.398 -11.429 -18.280 1.00 71.25 255 ASN A C 1
ATOM 2044 O O . ASN A 1 255 ? 24.346 -11.731 -17.557 1.00 71.25 255 ASN A O 1
ATOM 2048 N N . MET A 1 256 ? 23.332 -11.863 -19.544 1.00 65.12 256 MET A N 1
ATOM 2049 C CA . MET A 1 256 ? 24.325 -12.784 -20.115 1.00 65.12 256 MET A CA 1
ATOM 2050 C C . MET A 1 256 ? 25.666 -12.123 -20.482 1.00 65.12 256 MET A C 1
ATOM 2052 O O . MET A 1 256 ? 26.621 -12.837 -20.796 1.00 65.12 256 MET A O 1
ATOM 2056 N N . ARG A 1 257 ? 25.760 -10.785 -20.498 1.00 62.16 257 ARG A N 1
ATOM 2057 C CA . ARG A 1 257 ? 26.990 -10.034 -20.817 1.00 62.16 257 ARG A CA 1
ATOM 2058 C C . ARG A 1 257 ? 27.095 -8.764 -19.973 1.00 62.16 257 ARG A C 1
ATOM 2060 O O . ARG A 1 257 ? 26.082 -8.153 -19.660 1.00 62.16 257 ARG A O 1
ATOM 2067 N N . GLU A 1 258 ? 28.320 -8.348 -19.654 1.00 56.97 258 GLU A N 1
ATOM 2068 C CA . GLU A 1 258 ? 28.577 -7.023 -19.078 1.00 56.97 258 GLU A CA 1
ATOM 2069 C C . GLU A 1 258 ? 28.375 -5.938 -20.148 1.00 56.97 258 GLU A C 1
ATOM 2071 O O . GLU A 1 258 ? 28.984 -5.993 -21.219 1.00 56.97 258 GLU A O 1
ATOM 2076 N N . GLY A 1 259 ? 27.520 -4.956 -19.848 1.00 62.16 259 GLY A N 1
ATOM 2077 C CA . GLY A 1 259 ? 27.245 -3.803 -20.704 1.00 62.16 259 GLY A CA 1
ATOM 2078 C C . GLY A 1 259 ? 25.756 -3.626 -20.992 1.00 62.16 259 GLY A C 1
ATOM 2079 O O . GLY A 1 259 ? 25.245 -4.165 -21.973 1.00 62.16 259 GLY A O 1
ATOM 2080 N N . ASN A 1 260 ? 25.086 -2.819 -20.167 1.00 67.06 260 ASN A N 1
ATOM 2081 C CA . ASN A 1 260 ? 23.738 -2.327 -20.448 1.00 67.06 260 ASN A CA 1
ATOM 2082 C C . ASN A 1 260 ? 23.865 -1.213 -21.496 1.00 67.06 260 ASN A C 1
ATOM 2084 O O . ASN A 1 260 ? 24.066 -0.048 -21.158 1.00 67.06 260 ASN A O 1
ATOM 2088 N N . GLU A 1 261 ? 23.856 -1.574 -22.777 1.00 78.31 261 GLU A N 1
ATOM 2089 C CA . GLU A 1 261 ? 23.854 -0.608 -23.876 1.00 78.31 261 GLU A CA 1
ATOM 2090 C C . GLU A 1 261 ? 22.604 -0.836 -24.725 1.00 78.31 261 GLU A C 1
ATOM 2092 O O . GLU A 1 261 ? 22.390 -1.915 -25.286 1.00 78.31 261 GLU A O 1
ATOM 2097 N N . SER A 1 262 ? 21.798 0.215 -24.846 1.00 88.25 262 SER A N 1
ATOM 2098 C CA . SER A 1 262 ? 20.770 0.333 -25.873 1.00 88.25 262 SER A CA 1
ATOM 2099 C C . SER A 1 262 ? 21.308 1.250 -26.960 1.00 88.25 262 SER A C 1
ATOM 2101 O O . SER A 1 262 ? 21.594 2.414 -26.701 1.00 88.25 262 SER A O 1
ATOM 2103 N N . LYS A 1 263 ? 21.516 0.733 -28.172 1.00 91.75 263 LYS A N 1
ATOM 2104 C CA . LYS A 1 263 ? 22.130 1.506 -29.257 1.00 91.75 263 LYS A CA 1
ATOM 2105 C C . LYS A 1 263 ? 21.615 1.112 -30.621 1.00 91.75 263 LYS A C 1
ATOM 2107 O O . LYS A 1 263 ? 21.672 -0.050 -31.014 1.00 91.75 263 LYS A O 1
ATOM 2112 N N . LEU A 1 264 ? 21.211 2.108 -31.399 1.00 93.19 264 LEU A N 1
ATOM 2113 C CA . LEU A 1 264 ? 20.844 1.941 -32.798 1.00 93.19 264 LEU A CA 1
ATOM 2114 C C . LEU A 1 264 ? 21.945 2.508 -33.693 1.00 93.19 264 LEU A C 1
ATOM 2116 O O . LEU A 1 264 ? 22.224 3.705 -33.677 1.00 93.19 264 LEU A O 1
ATOM 2120 N N . THR A 1 265 ? 22.543 1.648 -34.514 1.00 93.75 265 THR A N 1
ATOM 2121 C CA . THR A 1 265 ? 23.564 2.015 -35.501 1.00 93.75 265 THR A CA 1
ATOM 2122 C C . THR A 1 265 ? 22.991 1.943 -36.910 1.00 93.75 265 THR A C 1
ATOM 2124 O O . THR A 1 265 ? 22.501 0.901 -37.336 1.00 93.75 265 THR A O 1
ATOM 2127 N N . LEU A 1 266 ? 23.101 3.032 -37.670 1.00 92.75 266 LEU A N 1
ATOM 2128 C CA . LEU A 1 266 ? 22.700 3.115 -39.072 1.00 92.75 266 LEU A CA 1
ATOM 2129 C C . LEU A 1 266 ? 23.926 3.235 -39.978 1.00 92.75 266 LEU A C 1
ATOM 2131 O O . LEU A 1 266 ? 24.787 4.099 -39.787 1.00 92.75 266 LEU A O 1
ATOM 2135 N N . ILE A 1 267 ? 23.974 2.402 -41.014 1.00 92.31 267 ILE A N 1
ATOM 2136 C CA . ILE A 1 267 ? 25.078 2.343 -41.972 1.00 92.31 267 ILE A CA 1
ATOM 2137 C C . ILE A 1 267 ? 24.589 2.881 -43.320 1.00 92.31 267 ILE A C 1
ATOM 2139 O O . ILE A 1 267 ? 23.631 2.368 -43.906 1.00 92.31 267 ILE A O 1
ATOM 2143 N N . GLY A 1 268 ? 25.251 3.932 -43.806 1.00 89.62 268 GLY A N 1
ATOM 2144 C CA . GLY A 1 268 ? 24.953 4.575 -45.086 1.00 89.62 268 GLY A CA 1
ATOM 2145 C C . GLY A 1 268 ? 25.333 3.730 -46.302 1.00 89.62 268 GLY A C 1
ATOM 2146 O O . GLY A 1 268 ? 26.146 2.811 -46.214 1.00 89.62 268 GLY A O 1
ATOM 2147 N N . THR A 1 269 ? 24.729 4.050 -47.445 1.00 85.00 269 THR A N 1
ATOM 2148 C CA . THR A 1 269 ? 25.117 3.493 -48.752 1.00 85.00 269 THR A CA 1
ATOM 2149 C C . THR A 1 269 ? 26.408 4.120 -49.289 1.00 85.00 269 THR A C 1
ATOM 2151 O O . THR A 1 269 ? 27.185 3.433 -49.948 1.00 85.00 269 THR A O 1
ATOM 2154 N N . SER A 1 270 ? 26.676 5.392 -48.969 1.00 75.94 270 SER A N 1
ATOM 2155 C CA . SER A 1 270 ? 27.966 6.050 -49.203 1.00 75.94 270 SER A CA 1
ATOM 2156 C C . SER A 1 270 ? 29.003 5.593 -48.170 1.00 75.94 270 SER A C 1
ATOM 2158 O O . SER A 1 270 ? 28.642 5.253 -47.045 1.00 75.94 270 SER A O 1
ATOM 2160 N N . GLY A 1 271 ? 30.296 5.604 -48.516 1.00 68.88 271 GLY A N 1
ATOM 2161 C CA . GLY A 1 271 ? 31.414 5.177 -47.649 1.00 68.88 271 GLY A CA 1
ATOM 2162 C C . GLY A 1 271 ? 31.646 6.012 -46.376 1.00 68.88 271 GLY A C 1
ATOM 2163 O O . GLY A 1 271 ? 32.739 5.987 -45.820 1.00 68.88 271 GLY A O 1
ATOM 2164 N N . ASN A 1 272 ? 30.644 6.764 -45.923 1.00 77.25 272 ASN A N 1
ATOM 2165 C CA . ASN A 1 272 ? 30.677 7.541 -44.694 1.00 77.25 272 ASN A CA 1
ATOM 2166 C C . ASN A 1 272 ? 30.637 6.624 -43.463 1.00 77.25 272 ASN A C 1
ATOM 2168 O O . ASN A 1 272 ? 30.066 5.531 -43.493 1.00 77.25 272 ASN A O 1
ATOM 2172 N N . ALA A 1 273 ? 31.202 7.109 -42.355 1.00 82.38 273 ALA A N 1
ATOM 2173 C CA . ALA A 1 273 ? 31.192 6.393 -41.087 1.00 82.38 273 ALA A CA 1
ATOM 2174 C C . ALA A 1 273 ? 29.751 6.094 -40.606 1.00 82.38 273 ALA A C 1
ATOM 2176 O O . ALA A 1 273 ? 28.855 6.929 -40.793 1.00 82.38 273 ALA A O 1
ATOM 2177 N N . PRO A 1 274 ? 29.514 4.931 -39.965 1.00 87.19 274 PRO A N 1
ATOM 2178 C CA . PRO A 1 274 ? 28.242 4.623 -39.318 1.00 87.19 274 PRO A CA 1
ATOM 2179 C C . PRO A 1 274 ? 27.831 5.702 -38.311 1.00 87.19 274 PRO A C 1
ATOM 2181 O O . PRO A 1 274 ? 28.672 6.294 -37.634 1.00 87.19 274 PRO A O 1
ATOM 2184 N N . ARG A 1 275 ? 26.525 5.949 -38.193 1.00 89.75 275 ARG A N 1
ATOM 2185 C CA . ARG A 1 275 ? 25.956 6.892 -37.218 1.00 89.75 275 ARG A CA 1
ATOM 2186 C C . ARG A 1 275 ? 25.210 6.098 -36.157 1.00 89.75 275 ARG A C 1
ATOM 2188 O O . ARG A 1 275 ? 24.423 5.228 -36.517 1.00 89.75 275 ARG A O 1
ATOM 2195 N N . SER A 1 276 ? 25.459 6.396 -34.886 1.00 90.38 276 SER A N 1
ATOM 2196 C CA . SER A 1 276 ? 24.821 5.709 -33.760 1.00 90.38 276 SER A CA 1
ATOM 2197 C C . SER A 1 276 ? 24.056 6.688 -32.881 1.00 90.38 276 SER A C 1
ATOM 2199 O O . SER A 1 276 ? 24.472 7.839 -32.756 1.00 90.38 276 SER A O 1
ATOM 2201 N N . ILE A 1 277 ? 22.975 6.209 -32.276 1.00 89.88 277 ILE A N 1
ATOM 2202 C CA . ILE A 1 277 ? 22.267 6.856 -31.171 1.00 89.88 277 ILE A CA 1
ATOM 2203 C C . ILE A 1 277 ? 22.151 5.850 -30.023 1.00 89.88 277 ILE A C 1
ATOM 2205 O O . ILE A 1 277 ? 21.942 4.662 -30.281 1.00 89.88 277 ILE A O 1
ATOM 2209 N N . SER A 1 278 ? 22.342 6.334 -28.801 1.00 81.44 278 SER A N 1
ATOM 2210 C CA . SER A 1 278 ? 22.259 5.608 -27.531 1.00 81.44 278 SER A CA 1
ATOM 2211 C C . SER A 1 278 ? 21.440 6.431 -26.557 1.00 81.44 278 SER A C 1
ATOM 2213 O O . SER A 1 278 ? 21.731 7.652 -26.519 1.00 81.44 278 SER A O 1
#